Protein AF-A0A9W7EZI1-F1 (afdb_monomer_lite)

Foldseek 3Di:
DDPVLVVLVVVLVCCLVCVLVLLCVQPNPVLSVVQVPLQPDDDLPDDLQSLLVSLCVLLLALLLLLLQVLLVVLLVVLQVVLVVPPPDPLNVVSNSCNVSSNRVSNSCSCVVPSSHRDNCSRQVVDPSSVVSSSVSSVCLCQQPDPVGRDNSHDPVSNVVSVVSSVVSCCVSVVPCDPDPDPPPPPPPPDDDD

Radius of gyration: 21.57 Å; chains: 1; bounding box: 65×33×80 Å

Organism: NCBI:txid1606542

Structure (mmCIF, N/CA/C/O backbone):
data_AF-A0A9W7EZI1-F1
#
_entry.id   AF-A0A9W7EZI1-F1
#
loop_
_atom_site.group_PDB
_atom_site.id
_atom_site.type_symbol
_atom_site.label_atom_id
_atom_site.label_alt_id
_atom_site.label_comp_id
_atom_site.label_asym_id
_atom_site.label_entity_id
_atom_site.label_seq_id
_atom_site.pdbx_PDB_ins_code
_atom_site.Cartn_x
_atom_site.Cartn_y
_atom_site.Cartn_z
_atom_site.occupancy
_atom_site.B_iso_or_equiv
_atom_site.auth_seq_id
_atom_site.auth_comp_id
_atom_site.auth_asym_id
_atom_site.auth_atom_id
_atom_site.pdbx_PDB_model_num
ATOM 1 N N . MET A 1 1 ? -21.270 -4.645 8.608 1.00 72.50 1 MET A N 1
ATOM 2 C CA . MET A 1 1 ? -20.266 -4.041 7.707 1.00 72.50 1 MET A CA 1
ATOM 3 C C . MET A 1 1 ? -20.950 -2.916 6.957 1.00 72.50 1 MET A C 1
ATOM 5 O O . MET A 1 1 ? -22.077 -3.122 6.526 1.00 72.50 1 MET A O 1
ATOM 9 N N . SER A 1 2 ? -20.347 -1.733 6.894 1.00 86.94 2 SER A N 1
ATOM 10 C CA . SER A 1 2 ? -20.932 -0.601 6.172 1.00 86.94 2 SER A CA 1
ATOM 11 C C . SER A 1 2 ? -20.738 -0.765 4.648 1.00 86.94 2 SER A C 1
ATOM 13 O O . SER A 1 2 ? -19.801 -1.461 4.244 1.00 86.94 2 SER A O 1
ATOM 15 N N . PRO A 1 3 ? -21.625 -0.209 3.795 1.00 91.44 3 PRO A N 1
ATOM 16 C CA . PRO A 1 3 ? -21.554 -0.405 2.340 1.00 91.44 3 PRO A CA 1
ATOM 17 C C . PRO A 1 3 ? -20.238 0.069 1.705 1.00 91.44 3 PRO A C 1
ATOM 19 O O . PRO A 1 3 ? -19.705 -0.596 0.825 1.00 91.44 3 PRO A O 1
ATOM 22 N N . ASP A 1 4 ? -19.686 1.178 2.193 1.00 91.69 4 ASP A N 1
ATOM 23 C CA . ASP A 1 4 ? -18.382 1.735 1.807 1.00 91.69 4 ASP A CA 1
ATOM 24 C C . ASP A 1 4 ? -17.230 0.751 2.049 1.00 91.69 4 ASP A C 1
ATOM 26 O O . ASP A 1 4 ? -16.414 0.515 1.160 1.00 91.69 4 ASP A O 1
ATOM 30 N N . LEU A 1 5 ? -17.199 0.111 3.219 1.00 89.94 5 LEU A N 1
ATOM 31 C CA . LEU A 1 5 ? -16.191 -0.891 3.550 1.00 89.94 5 LEU A CA 1
ATOM 32 C C . LEU A 1 5 ? -16.323 -2.128 2.652 1.00 89.94 5 LEU A C 1
ATOM 34 O O . LEU A 1 5 ? -15.321 -2.652 2.175 1.00 89.94 5 LEU A O 1
ATOM 38 N N . ALA A 1 6 ? -17.553 -2.572 2.379 1.00 94.00 6 ALA A N 1
ATOM 39 C CA . ALA A 1 6 ? -17.803 -3.694 1.475 1.00 94.00 6 ALA A CA 1
ATOM 40 C C . ALA A 1 6 ? -17.284 -3.410 0.055 1.00 94.00 6 ALA A C 1
ATOM 42 O O . ALA A 1 6 ? -16.623 -4.259 -0.542 1.00 94.00 6 ALA A O 1
ATOM 43 N N . ILE A 1 7 ? -17.537 -2.200 -0.457 1.00 95.06 7 ILE A N 1
ATOM 44 C CA . ILE A 1 7 ? -17.028 -1.739 -1.755 1.00 95.06 7 ILE A CA 1
ATOM 45 C C . ILE A 1 7 ? -15.499 -1.696 -1.743 1.00 95.06 7 ILE A C 1
ATOM 47 O O . ILE A 1 7 ? -14.877 -2.187 -2.680 1.00 95.06 7 ILE A O 1
ATOM 51 N N . ALA A 1 8 ? -14.886 -1.170 -0.680 1.00 93.81 8 ALA A N 1
ATOM 52 C CA . ALA A 1 8 ? -13.433 -1.097 -0.568 1.00 93.81 8 ALA A CA 1
ATOM 53 C C . ALA A 1 8 ? -12.785 -2.493 -0.619 1.00 93.81 8 ALA A C 1
ATOM 55 O O . ALA A 1 8 ? -11.834 -2.701 -1.367 1.00 93.81 8 ALA A O 1
ATOM 56 N N . TYR A 1 9 ? -13.344 -3.483 0.084 1.00 94.75 9 TYR A N 1
ATOM 57 C CA . TYR A 1 9 ? -12.883 -4.872 -0.023 1.00 94.75 9 TYR A CA 1
ATOM 58 C C . TYR A 1 9 ? -13.134 -5.481 -1.402 1.00 94.75 9 TYR A C 1
ATOM 60 O O . TYR A 1 9 ? -12.283 -6.215 -1.893 1.00 94.75 9 TYR A O 1
ATOM 68 N N . ALA A 1 10 ? -14.265 -5.186 -2.048 1.00 95.00 10 ALA A N 1
ATOM 69 C CA . ALA A 1 10 ? -14.533 -5.677 -3.398 1.00 95.00 10 ALA A CA 1
ATOM 70 C C . ALA A 1 10 ? -13.507 -5.134 -4.403 1.00 95.00 10 ALA A C 1
ATOM 72 O O . ALA A 1 10 ? -12.924 -5.911 -5.156 1.00 95.00 10 ALA A O 1
ATOM 73 N N . LEU A 1 11 ? -13.225 -3.828 -4.360 1.00 94.00 11 LEU A N 1
ATOM 74 C CA . LEU A 1 11 ? -12.158 -3.205 -5.145 1.00 94.00 11 LEU A CA 1
ATOM 75 C C . LEU A 1 11 ? -10.806 -3.831 -4.819 1.00 94.00 11 LEU A C 1
ATOM 77 O O . LEU A 1 11 ? -10.030 -4.101 -5.731 1.00 94.00 11 LEU A O 1
ATOM 81 N N . MET A 1 12 ? -10.557 -4.124 -3.539 1.00 93.12 12 MET A N 1
ATOM 82 C CA . MET A 1 12 ? -9.311 -4.739 -3.112 1.00 93.12 12 MET A CA 1
ATOM 83 C C . MET A 1 12 ? -9.154 -6.153 -3.717 1.00 93.12 12 MET A C 1
ATOM 85 O O . MET A 1 12 ? -8.139 -6.524 -4.297 1.00 93.12 12 MET A O 1
ATOM 89 N N . CYS A 1 13 ? -10.202 -6.966 -3.658 1.00 90.94 13 CYS A N 1
ATOM 90 C CA . CYS A 1 13 ? -10.184 -8.291 -4.269 1.00 90.94 13 CYS A CA 1
ATOM 91 C C . CYS A 1 13 ? -10.045 -8.215 -5.796 1.00 90.94 13 CYS A C 1
ATOM 93 O O . CYS A 1 13 ? -9.304 -9.005 -6.374 1.00 90.94 13 CYS A O 1
ATOM 95 N N . ILE A 1 14 ? -10.723 -7.273 -6.458 1.00 92.31 14 ILE A N 1
ATOM 96 C CA . ILE A 1 14 ? -10.639 -7.109 -7.915 1.00 92.31 14 ILE A CA 1
ATOM 97 C C . ILE A 1 14 ? -9.216 -6.734 -8.327 1.00 92.31 14 ILE A C 1
ATOM 99 O O . ILE A 1 14 ? -8.631 -7.399 -9.175 1.00 92.31 14 ILE A O 1
ATOM 103 N N . ALA A 1 15 ? -8.633 -5.724 -7.688 1.00 90.88 15 ALA A N 1
ATOM 104 C CA . ALA A 1 15 ? -7.266 -5.318 -7.973 1.00 90.88 15 ALA A CA 1
ATOM 105 C C . ALA A 1 15 ? -6.241 -6.416 -7.657 1.00 90.88 15 ALA A C 1
ATOM 107 O O . ALA A 1 15 ? -5.295 -6.580 -8.424 1.00 90.88 15 ALA A O 1
ATOM 108 N N . GLN A 1 16 ? -6.472 -7.225 -6.614 1.00 86.75 16 GLN A N 1
ATOM 109 C CA . GLN A 1 16 ? -5.628 -8.383 -6.318 1.00 86.75 16 GLN A CA 1
ATOM 110 C C . GLN A 1 16 ? -5.683 -9.461 -7.416 1.00 86.75 16 GLN A C 1
ATOM 112 O O . GLN A 1 16 ? -4.685 -10.091 -7.745 1.00 86.75 16 GLN A O 1
ATOM 117 N N . ASN A 1 17 ? -6.856 -9.733 -7.978 1.00 88.81 17 ASN A N 1
ATOM 118 C CA . ASN A 1 17 ? -7.012 -10.870 -8.892 1.00 88.81 17 ASN A CA 1
ATOM 119 C C . ASN A 1 17 ? -6.846 -10.495 -10.369 1.00 88.81 17 ASN A C 1
ATOM 121 O O . ASN A 1 17 ? -6.580 -11.371 -11.185 1.00 88.81 17 ASN A O 1
ATOM 125 N N . PHE A 1 18 ? -7.002 -9.215 -10.711 1.00 92.06 18 PHE A N 1
ATOM 126 C CA . PHE A 1 18 ? -7.102 -8.746 -12.095 1.00 92.06 18 PHE A CA 1
ATOM 127 C C . PHE A 1 18 ? -6.173 -7.561 -12.386 1.00 92.06 18 PHE A C 1
ATOM 129 O O . PHE A 1 18 ? -6.469 -6.745 -13.254 1.00 92.06 18 PHE A O 1
ATOM 136 N N . GLY A 1 19 ? -5.058 -7.426 -11.658 1.00 90.00 19 GLY A N 1
ATOM 137 C CA . GLY A 1 19 ? -4.134 -6.295 -11.818 1.00 90.00 19 GLY A CA 1
ATOM 138 C C . GLY A 1 19 ? -3.669 -6.089 -13.265 1.00 90.00 19 GLY A C 1
ATOM 139 O O . GLY A 1 19 ? -3.704 -4.970 -13.772 1.00 90.00 19 GLY A O 1
ATOM 140 N N . SER A 1 20 ? -3.317 -7.168 -13.973 1.00 91.56 20 SER A N 1
ATOM 141 C CA . SER A 1 20 ? -2.860 -7.081 -15.369 1.00 91.56 20 SER A CA 1
ATOM 142 C C . SER A 1 20 ? -3.972 -6.651 -16.335 1.00 91.56 20 SER A C 1
ATOM 144 O O . SER A 1 20 ? -3.746 -5.868 -17.256 1.00 91.56 20 SER A O 1
ATOM 146 N N . GLU A 1 21 ? -5.196 -7.121 -16.103 1.00 95.06 21 GLU A N 1
ATOM 147 C CA . GLU A 1 21 ? -6.393 -6.760 -16.856 1.00 95.06 21 GLU A CA 1
ATOM 148 C C . GLU A 1 21 ? -6.781 -5.303 -16.597 1.00 95.06 21 GLU A C 1
ATOM 150 O O . GLU A 1 21 ? -7.167 -4.606 -17.529 1.00 95.06 21 GLU A O 1
ATOM 155 N N . ILE A 1 22 ? -6.635 -4.815 -15.362 1.00 94.31 22 ILE A N 1
ATOM 156 C CA . ILE A 1 22 ? -6.861 -3.406 -15.016 1.00 94.31 22 ILE A CA 1
ATOM 157 C C . ILE A 1 22 ? -5.879 -2.512 -15.774 1.00 94.31 22 ILE A C 1
ATOM 159 O O . ILE A 1 22 ? -6.307 -1.533 -16.383 1.00 94.31 22 ILE A O 1
ATOM 163 N N . VAL A 1 23 ? -4.586 -2.861 -15.797 1.00 93.38 23 VAL A N 1
ATOM 164 C CA . VAL A 1 23 ? -3.587 -2.120 -16.585 1.00 93.38 23 VAL A CA 1
ATOM 165 C C . VAL A 1 23 ? -3.963 -2.120 -18.069 1.00 93.38 23 VAL A C 1
ATOM 167 O O . VAL A 1 23 ? -3.925 -1.064 -18.697 1.00 93.38 23 VAL A O 1
ATOM 170 N N . ALA A 1 24 ? -4.403 -3.257 -18.613 1.00 95.50 24 ALA A N 1
ATOM 171 C CA . ALA A 1 24 ? -4.847 -3.357 -20.004 1.00 95.50 24 ALA A CA 1
ATOM 172 C C . ALA A 1 24 ? -6.060 -2.466 -20.309 1.00 95.50 24 ALA A C 1
ATOM 174 O O . ALA A 1 24 ? -6.076 -1.759 -21.312 1.00 95.50 24 ALA A O 1
ATOM 175 N N . ILE A 1 25 ? -7.064 -2.464 -19.428 1.00 96.50 25 ILE A N 1
ATOM 176 C CA . ILE A 1 25 ? -8.276 -1.647 -19.575 1.00 96.50 25 ILE A CA 1
ATOM 177 C C . ILE A 1 25 ? -7.943 -0.152 -19.514 1.00 96.50 25 ILE A C 1
ATOM 179 O O . ILE A 1 25 ? -8.523 0.633 -20.261 1.00 96.50 25 ILE A O 1
ATOM 183 N N . LEU A 1 26 ? -7.032 0.250 -18.624 1.00 94.75 26 LEU A N 1
ATOM 184 C CA . LEU A 1 26 ? -6.692 1.657 -18.411 1.00 94.75 26 LEU A CA 1
ATOM 185 C C . LEU A 1 26 ? -5.692 2.199 -19.442 1.00 94.75 26 LEU A C 1
ATOM 187 O O . LEU A 1 26 ? -5.792 3.365 -19.819 1.00 94.75 26 LEU A O 1
ATOM 191 N N . HIS A 1 27 ? -4.734 1.378 -19.885 1.00 95.38 27 HIS A N 1
ATOM 192 C CA . HIS A 1 27 ? -3.558 1.835 -20.642 1.00 95.38 27 HIS A CA 1
ATOM 193 C C . HIS A 1 27 ? -3.260 1.033 -21.918 1.00 95.38 27 HIS A C 1
ATOM 195 O O . HIS A 1 27 ? -2.352 1.411 -22.656 1.00 95.38 27 HIS A O 1
ATOM 2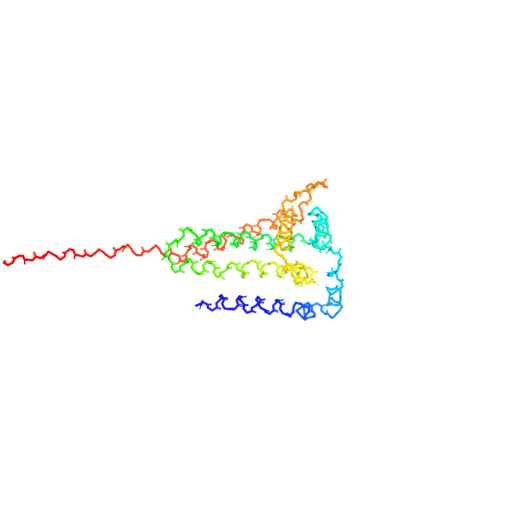01 N N . GLY A 1 28 ? -4.011 -0.032 -22.210 1.00 96.12 28 GLY A N 1
ATOM 202 C CA . GLY A 1 28 ? -3.858 -0.873 -23.403 1.00 96.12 28 GLY A CA 1
ATOM 203 C C . GLY A 1 28 ? -2.963 -2.107 -23.220 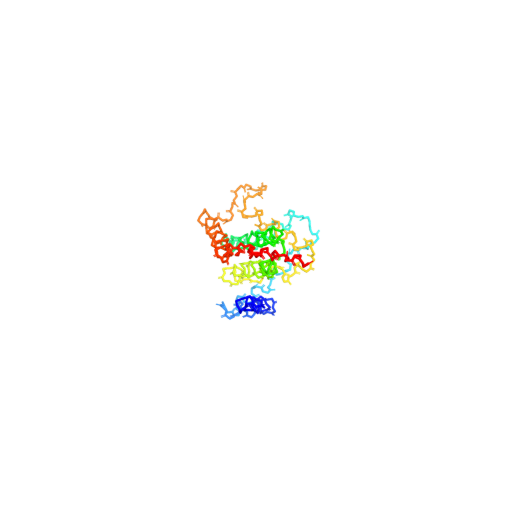1.00 96.12 28 GLY A C 1
ATOM 204 O O . GLY A 1 28 ? -2.245 -2.256 -22.230 1.00 96.12 28 GLY A O 1
ATOM 205 N N . ASP A 1 29 ? -2.996 -3.008 -24.208 1.00 96.38 29 ASP A N 1
ATOM 206 C CA . ASP A 1 29 ? -2.312 -4.313 -24.156 1.00 96.38 29 ASP A CA 1
ATOM 207 C C . ASP A 1 29 ? -0.778 -4.212 -24.134 1.00 96.38 29 ASP A C 1
ATOM 209 O O . ASP A 1 29 ? -0.110 -5.069 -23.558 1.00 96.38 29 ASP A O 1
ATOM 213 N N . GLU A 1 30 ? -0.204 -3.154 -24.711 1.00 94.12 30 GLU A N 1
ATOM 214 C CA . GLU A 1 30 ? 1.243 -2.910 -24.657 1.00 94.12 30 GLU A CA 1
ATOM 215 C C . GLU A 1 30 ? 1.704 -2.617 -23.220 1.00 94.12 30 GLU A C 1
ATOM 217 O O . GLU A 1 30 ? 2.695 -3.184 -22.756 1.00 94.12 30 GLU A O 1
ATOM 222 N N . ALA A 1 31 ? 0.939 -1.810 -22.475 1.00 91.25 31 ALA A N 1
ATOM 223 C CA . ALA A 1 31 ? 1.209 -1.543 -21.064 1.00 91.25 31 ALA A CA 1
ATOM 224 C C . ALA A 1 31 ? 1.040 -2.810 -20.212 1.00 91.25 31 ALA A C 1
ATOM 226 O O . ALA A 1 31 ? 1.863 -3.069 -19.336 1.00 91.25 31 ALA A O 1
ATOM 227 N N . LYS A 1 32 ? 0.030 -3.644 -20.513 1.00 92.94 32 LYS A N 1
ATOM 228 C CA . LYS A 1 32 ? -0.120 -4.969 -19.887 1.00 92.94 32 LYS A CA 1
ATOM 229 C C . LYS A 1 32 ? 1.131 -5.820 -20.108 1.00 92.94 32 LYS A C 1
ATOM 231 O O . LYS A 1 32 ? 1.664 -6.373 -19.148 1.00 92.94 32 LYS A O 1
ATOM 236 N N . ALA A 1 33 ? 1.601 -5.921 -21.352 1.00 91.06 33 ALA A N 1
ATOM 237 C CA . ALA A 1 33 ? 2.780 -6.710 -21.686 1.00 91.06 33 ALA A CA 1
ATOM 238 C C . ALA A 1 33 ? 4.021 -6.212 -20.928 1.00 91.06 33 ALA A C 1
ATOM 240 O O . ALA A 1 33 ? 4.706 -7.017 -20.300 1.00 91.06 33 ALA A O 1
ATOM 241 N N . ALA A 1 34 ? 4.260 -4.897 -20.898 1.00 87.81 34 ALA A N 1
ATOM 242 C CA . ALA A 1 34 ? 5.365 -4.304 -20.146 1.00 87.81 34 ALA A CA 1
ATOM 243 C C . ALA A 1 34 ? 5.267 -4.602 -18.636 1.00 87.81 34 ALA A C 1
ATOM 245 O O . ALA A 1 34 ? 6.225 -5.099 -18.040 1.00 87.81 34 ALA A O 1
ATOM 246 N N . ALA A 1 35 ? 4.093 -4.398 -18.031 1.00 84.81 35 ALA A N 1
ATOM 247 C CA . ALA A 1 35 ? 3.860 -4.641 -16.607 1.00 84.81 35 ALA A CA 1
ATOM 248 C C . ALA A 1 35 ? 4.066 -6.111 -16.198 1.00 84.81 35 ALA A C 1
ATOM 250 O O . ALA A 1 35 ? 4.462 -6.395 -15.070 1.00 84.81 35 ALA A O 1
ATOM 251 N N . MET A 1 36 ? 3.827 -7.056 -17.112 1.00 84.88 36 MET A N 1
ATOM 252 C CA . MET A 1 36 ? 4.053 -8.484 -16.868 1.00 84.88 36 MET A CA 1
ATOM 253 C C . MET A 1 36 ? 5.526 -8.904 -16.993 1.00 84.88 36 MET A C 1
ATOM 255 O O . MET A 1 36 ? 5.890 -9.962 -16.484 1.00 84.88 36 MET A O 1
ATOM 259 N N . THR A 1 37 ? 6.379 -8.102 -17.643 1.00 78.12 37 THR A N 1
ATOM 260 C CA . THR A 1 37 ? 7.808 -8.427 -17.826 1.00 78.12 37 THR A CA 1
ATOM 261 C C . THR A 1 37 ? 8.696 -8.031 -16.644 1.00 78.12 37 THR A C 1
ATOM 263 O O . THR A 1 37 ? 9.677 -8.720 -16.384 1.00 78.12 37 THR A O 1
ATOM 266 N N . GLY A 1 38 ? 8.340 -6.982 -15.892 1.00 61.94 38 GLY A N 1
ATOM 267 C CA . GLY A 1 38 ? 9.181 -6.405 -14.827 1.00 61.94 38 GLY A CA 1
ATOM 268 C C . GLY A 1 38 ? 9.200 -7.151 -13.484 1.00 61.94 38 GLY A C 1
ATOM 269 O O . GLY A 1 38 ? 9.818 -6.681 -12.537 1.00 61.94 38 GLY A O 1
ATOM 270 N N . ASN A 1 39 ? 8.522 -8.296 -13.366 1.00 57.06 39 ASN A N 1
ATOM 271 C CA . ASN A 1 39 ? 8.282 -8.964 -12.078 1.00 57.06 39 ASN A CA 1
ATOM 272 C C . ASN A 1 39 ? 9.382 -9.938 -11.614 1.00 57.06 39 ASN A C 1
ATOM 274 O O . ASN A 1 39 ? 9.239 -10.532 -10.546 1.00 57.06 39 ASN A O 1
ATOM 278 N N . ASN A 1 40 ? 10.462 -10.120 -12.383 1.00 56.66 40 ASN A N 1
ATOM 279 C CA . ASN A 1 40 ? 11.442 -11.191 -12.147 1.00 56.66 40 ASN A CA 1
ATOM 280 C C . ASN A 1 40 ? 12.833 -10.719 -11.686 1.00 56.66 40 ASN A C 1
ATOM 282 O O . ASN A 1 40 ? 13.708 -11.560 -11.486 1.00 56.66 40 ASN A O 1
ATOM 286 N N . ASP A 1 41 ? 13.058 -9.417 -11.502 1.00 59.78 41 ASP A N 1
ATOM 287 C CA . ASP A 1 41 ? 14.426 -8.882 -11.396 1.00 59.78 41 ASP A CA 1
ATOM 288 C C . ASP A 1 41 ? 14.986 -8.824 -9.962 1.00 59.78 41 ASP A C 1
ATOM 290 O O . ASP A 1 41 ? 16.142 -8.447 -9.765 1.00 59.78 41 ASP A O 1
ATOM 294 N N . VAL A 1 42 ? 14.207 -9.215 -8.944 1.00 64.19 42 VAL A N 1
ATOM 295 C CA . VAL A 1 42 ? 14.596 -9.045 -7.534 1.00 64.19 42 VAL A CA 1
ATOM 296 C C . VAL A 1 42 ? 14.463 -10.349 -6.751 1.00 64.19 42 VAL A C 1
ATOM 298 O O . VAL A 1 42 ? 13.356 -10.826 -6.503 1.00 64.19 42 VAL A O 1
ATOM 301 N N . ASP A 1 43 ? 15.596 -10.912 -6.315 1.00 75.44 43 ASP A N 1
ATOM 302 C CA . ASP A 1 43 ? 15.611 -12.050 -5.389 1.00 75.44 43 ASP A CA 1
ATOM 303 C C . ASP A 1 43 ? 15.066 -11.602 -4.019 1.00 75.44 43 ASP A C 1
ATOM 305 O O . ASP A 1 43 ? 15.709 -10.787 -3.354 1.00 75.44 43 ASP A O 1
ATOM 309 N N . PRO A 1 44 ? 13.927 -12.139 -3.534 1.00 71.62 44 PRO A N 1
ATOM 310 C CA . PRO A 1 44 ? 13.361 -11.769 -2.232 1.00 71.62 44 PRO A CA 1
ATOM 311 C C . PRO A 1 44 ? 14.284 -12.083 -1.040 1.00 71.62 44 PRO A C 1
ATOM 313 O O . PRO A 1 44 ? 14.061 -11.596 0.075 1.00 71.62 44 PRO A O 1
ATOM 316 N N . ASN A 1 45 ? 15.313 -12.908 -1.251 1.00 77.38 45 ASN A N 1
ATOM 317 C CA . ASN A 1 45 ? 16.309 -13.258 -0.243 1.00 77.38 45 ASN A CA 1
ATOM 318 C C . ASN A 1 45 ? 17.554 -12.368 -0.285 1.00 77.38 45 ASN A C 1
ATOM 320 O O . ASN A 1 45 ? 18.407 -12.508 0.598 1.00 77.38 45 ASN A O 1
ATOM 324 N N . ALA A 1 46 ? 17.649 -11.441 -1.242 1.00 82.88 46 ALA A N 1
ATOM 325 C CA . ALA A 1 46 ? 18.746 -10.491 -1.315 1.00 82.88 46 ALA A CA 1
ATOM 326 C C . ALA A 1 46 ? 18.872 -9.664 -0.012 1.00 82.88 46 ALA A C 1
ATOM 328 O O . ALA A 1 46 ? 17.919 -9.551 0.784 1.00 82.88 46 ALA A O 1
ATOM 329 N N . PRO A 1 47 ? 20.062 -9.098 0.257 1.00 87.31 47 PRO A N 1
ATOM 330 C CA . PRO A 1 47 ? 20.235 -8.078 1.283 1.00 87.31 47 PRO A CA 1
ATOM 331 C C . PRO A 1 47 ? 19.213 -6.941 1.135 1.00 87.31 47 PRO A C 1
ATOM 333 O O . PRO A 1 47 ? 18.847 -6.558 0.028 1.00 87.31 47 PRO A O 1
ATOM 336 N N . LEU A 1 48 ? 18.759 -6.377 2.261 1.00 83.56 48 LEU A N 1
ATOM 337 C CA . LEU A 1 48 ? 17.729 -5.327 2.274 1.00 83.56 48 LEU A CA 1
ATOM 338 C C . LEU A 1 48 ? 18.119 -4.100 1.436 1.00 83.56 48 LEU A C 1
ATOM 340 O O . LEU A 1 48 ? 17.255 -3.483 0.826 1.00 83.56 48 LEU A O 1
ATOM 344 N N . GLU A 1 49 ? 19.409 -3.766 1.389 1.00 83.00 49 GLU A N 1
ATOM 345 C CA . GLU A 1 49 ? 19.909 -2.661 0.569 1.00 83.00 49 GLU A CA 1
ATOM 346 C C . GLU A 1 49 ? 19.668 -2.911 -0.922 1.00 83.00 49 GLU A C 1
ATOM 348 O O . GLU A 1 49 ? 19.121 -2.051 -1.605 1.00 83.00 49 GLU A O 1
ATOM 353 N N . ASP A 1 50 ? 19.986 -4.111 -1.406 1.00 81.94 50 ASP A N 1
ATOM 354 C CA . ASP A 1 50 ? 19.788 -4.490 -2.807 1.00 81.94 50 ASP A CA 1
ATOM 355 C C . ASP A 1 50 ? 18.295 -4.526 -3.162 1.00 81.94 50 ASP A C 1
ATOM 357 O O . ASP A 1 50 ? 17.900 -4.058 -4.230 1.00 81.94 50 ASP A O 1
ATOM 361 N N . LEU A 1 51 ? 17.452 -4.994 -2.230 1.00 79.25 51 LEU A N 1
ATOM 362 C CA . LEU A 1 51 ? 15.994 -4.928 -2.366 1.00 79.25 51 LEU A CA 1
ATOM 363 C C . LEU A 1 51 ? 15.503 -3.483 -2.503 1.00 79.25 51 LEU A C 1
ATOM 365 O O . LEU A 1 51 ? 14.647 -3.213 -3.342 1.00 79.25 51 LEU A O 1
ATOM 369 N N . CYS A 1 52 ? 16.039 -2.551 -1.711 1.00 80.31 52 CYS A N 1
ATOM 370 C CA . CYS A 1 52 ? 15.634 -1.149 -1.780 1.00 80.31 52 CYS A CA 1
ATOM 371 C C . CYS A 1 52 ? 16.144 -0.445 -3.032 1.00 80.31 52 CYS A C 1
ATOM 373 O O . CYS A 1 52 ? 15.390 0.310 -3.641 1.00 80.31 52 CYS A O 1
ATOM 375 N N . LEU A 1 53 ? 17.368 -0.735 -3.469 1.00 78.56 53 LEU A N 1
ATOM 376 C CA . LEU A 1 53 ? 17.891 -0.215 -4.731 1.00 78.56 53 LEU A CA 1
ATOM 377 C C . LEU A 1 53 ? 17.069 -0.705 -5.925 1.00 78.56 53 LEU A C 1
ATOM 379 O O . LEU A 1 53 ? 16.748 0.078 -6.821 1.00 78.56 53 LEU A O 1
ATOM 383 N N . ALA A 1 54 ? 16.689 -1.983 -5.924 1.00 77.19 54 ALA A N 1
ATOM 384 C CA . ALA A 1 54 ? 15.812 -2.513 -6.951 1.00 77.19 54 ALA A CA 1
ATOM 385 C C . ALA A 1 54 ? 14.410 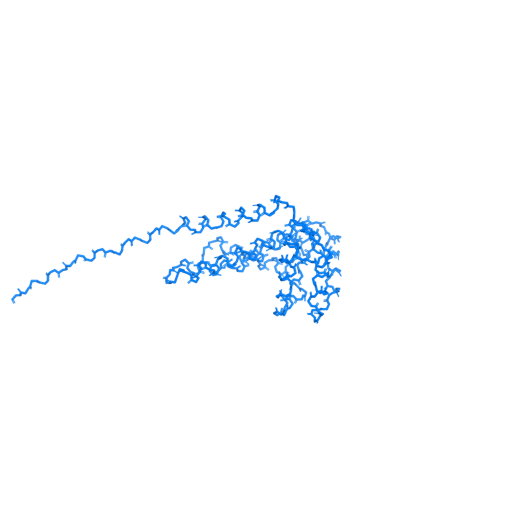-1.888 -6.863 1.00 77.19 54 ALA A C 1
ATOM 387 O O . ALA A 1 54 ? 13.895 -1.413 -7.875 1.00 77.19 54 ALA A O 1
ATOM 388 N N . TYR A 1 55 ? 13.829 -1.788 -5.661 1.00 75.94 55 TYR A N 1
ATOM 389 C CA . TYR A 1 55 ? 12.547 -1.115 -5.436 1.00 75.94 55 TYR A CA 1
ATOM 390 C C . TYR A 1 55 ? 12.541 0.302 -6.022 1.00 75.94 55 TYR A C 1
ATOM 392 O O . TYR A 1 55 ? 11.637 0.631 -6.787 1.00 75.94 55 TYR A O 1
ATOM 400 N N . GLU A 1 56 ? 13.558 1.115 -5.726 1.00 75.00 56 GLU A N 1
ATOM 401 C CA . GLU A 1 56 ? 13.698 2.489 -6.227 1.00 75.00 56 GLU A CA 1
ATOM 402 C C . GLU A 1 56 ? 13.789 2.549 -7.757 1.00 75.00 56 GLU A C 1
ATOM 404 O O . GLU A 1 56 ? 13.211 3.444 -8.373 1.00 75.00 56 GLU A O 1
ATOM 409 N N . SER A 1 57 ? 14.461 1.577 -8.381 1.00 73.75 57 SER A N 1
ATOM 410 C CA . SER A 1 57 ? 14.584 1.503 -9.842 1.00 73.75 57 SER A CA 1
ATOM 411 C C . SER A 1 57 ? 13.253 1.203 -10.548 1.00 73.75 57 SER A C 1
ATOM 413 O O . SER A 1 57 ? 13.013 1.716 -11.641 1.00 73.75 57 SER A O 1
ATOM 415 N N . HIS A 1 58 ? 12.361 0.443 -9.904 1.00 69.62 58 HIS A N 1
ATOM 416 C CA . HIS A 1 58 ? 11.026 0.133 -10.425 1.00 69.62 58 HIS A CA 1
ATOM 417 C C . HIS A 1 58 ? 9.965 1.163 -10.003 1.00 69.62 58 HIS A C 1
ATOM 419 O O . HIS A 1 58 ? 9.025 1.426 -10.750 1.00 69.62 58 HIS A O 1
ATOM 425 N N . HIS A 1 59 ? 10.127 1.813 -8.845 1.00 68.12 59 HIS A N 1
ATOM 426 C CA . HIS A 1 59 ? 9.148 2.744 -8.282 1.00 68.12 59 HIS A CA 1
ATOM 427 C C . HIS A 1 59 ? 9.572 4.208 -8.441 1.00 68.12 59 HIS A C 1
ATOM 429 O O . HIS A 1 59 ? 9.666 4.962 -7.476 1.00 68.12 59 HIS A O 1
ATOM 435 N N . PHE A 1 60 ? 9.779 4.636 -9.685 1.00 66.94 60 PHE A N 1
ATOM 436 C CA . PHE A 1 60 ? 10.330 5.956 -10.022 1.00 66.94 60 PHE A CA 1
ATOM 437 C C . PHE A 1 60 ? 9.356 7.141 -9.847 1.00 66.94 60 PHE A C 1
ATOM 439 O O . PHE A 1 60 ? 9.748 8.293 -10.025 1.00 66.94 60 PHE A O 1
ATOM 446 N N . SER A 1 61 ? 8.082 6.900 -9.514 1.00 79.19 61 SER A N 1
ATOM 447 C CA . SER A 1 61 ? 7.085 7.967 -9.361 1.00 79.19 61 SER A CA 1
ATOM 448 C C . SER A 1 61 ? 6.952 8.414 -7.907 1.00 79.19 61 SER A C 1
ATOM 450 O O . SER A 1 61 ? 6.428 7.683 -7.063 1.00 79.19 61 SER A O 1
ATOM 452 N N . GLY A 1 62 ? 7.337 9.664 -7.636 1.00 80.12 62 GLY A N 1
ATOM 453 C CA . GLY A 1 62 ? 7.133 10.321 -6.341 1.00 80.12 62 GLY A CA 1
ATOM 454 C C . GLY A 1 62 ? 5.687 10.306 -5.856 1.00 80.12 62 GLY A C 1
ATOM 455 O O . GLY A 1 62 ? 5.426 10.088 -4.672 1.00 80.12 62 GLY A O 1
ATOM 456 N N . LEU A 1 63 ? 4.732 10.458 -6.779 1.00 83.06 63 LEU A N 1
ATOM 457 C CA . LEU A 1 63 ? 3.311 10.459 -6.448 1.00 83.06 63 LEU A CA 1
ATOM 458 C C . LEU A 1 63 ? 2.811 9.059 -6.061 1.00 83.06 63 LEU A C 1
ATOM 460 O O . LEU A 1 63 ? 2.062 8.942 -5.094 1.00 83.06 63 LEU A O 1
ATOM 464 N N . SER A 1 64 ? 3.258 8.003 -6.752 1.00 85.12 64 SER A N 1
ATOM 465 C CA . SER A 1 64 ? 2.912 6.619 -6.384 1.00 85.12 64 SER A CA 1
ATOM 466 C C . SER A 1 64 ? 3.450 6.265 -4.994 1.00 85.12 64 SER A C 1
ATOM 468 O O . SER A 1 64 ? 2.690 5.840 -4.123 1.00 85.12 64 SER A O 1
ATOM 470 N N . ASN A 1 65 ? 4.728 6.564 -4.729 1.00 81.94 65 ASN A N 1
ATOM 471 C CA . ASN A 1 65 ? 5.323 6.342 -3.408 1.00 81.94 65 ASN A CA 1
ATOM 472 C C . ASN A 1 65 ? 4.643 7.176 -2.312 1.00 81.94 65 ASN A C 1
ATOM 474 O O . ASN A 1 65 ? 4.456 6.690 -1.201 1.00 81.94 65 ASN A O 1
ATOM 478 N N . SER A 1 66 ? 4.210 8.403 -2.618 1.00 84.62 66 SER A N 1
ATOM 479 C CA . SER A 1 66 ? 3.464 9.239 -1.666 1.00 84.62 66 SER A CA 1
ATOM 480 C C . SER A 1 66 ? 2.096 8.647 -1.315 1.00 84.62 66 SER A C 1
ATOM 482 O O . SER A 1 66 ? 1.701 8.684 -0.147 1.00 84.62 66 SER A O 1
ATOM 484 N N . LEU A 1 67 ? 1.385 8.069 -2.291 1.00 86.94 67 LEU A N 1
ATOM 485 C CA . LEU A 1 67 ? 0.124 7.355 -2.059 1.00 86.94 67 LEU A CA 1
ATOM 486 C C . LEU A 1 67 ? 0.338 6.069 -1.253 1.00 86.94 67 LEU A C 1
ATOM 488 O O . LEU A 1 67 ? -0.437 5.782 -0.340 1.00 86.94 67 LEU A O 1
ATOM 492 N N . HIS A 1 68 ? 1.408 5.329 -1.538 1.00 88.44 68 HIS A N 1
ATOM 493 C CA . HIS A 1 68 ? 1.775 4.143 -0.773 1.00 88.44 68 HIS A CA 1
ATOM 494 C C . HIS A 1 68 ? 2.087 4.503 0.691 1.00 88.44 68 HIS A C 1
ATOM 496 O O . HIS A 1 68 ? 1.458 3.977 1.611 1.00 88.44 68 HIS A O 1
ATOM 502 N N . ALA A 1 69 ? 2.966 5.485 0.915 1.00 85.81 69 ALA A N 1
ATOM 503 C CA . ALA A 1 69 ? 3.295 5.989 2.246 1.00 85.81 69 ALA A CA 1
ATOM 504 C C . ALA A 1 69 ? 2.056 6.519 2.989 1.00 85.81 69 ALA A C 1
ATOM 506 O O . ALA A 1 69 ? 1.909 6.285 4.192 1.00 85.81 69 ALA A O 1
ATOM 507 N N . ALA A 1 70 ? 1.123 7.171 2.281 1.00 87.06 70 ALA A N 1
ATOM 508 C CA . ALA A 1 70 ? -0.160 7.580 2.847 1.00 87.06 70 ALA A CA 1
ATOM 509 C C . ALA A 1 70 ? -0.971 6.371 3.331 1.00 87.06 70 ALA A C 1
ATOM 511 O O . ALA A 1 70 ? -1.459 6.383 4.461 1.00 87.06 70 ALA A O 1
ATOM 512 N N . GLY A 1 71 ? -1.074 5.314 2.519 1.00 90.44 71 GLY A N 1
ATOM 513 C CA . GLY A 1 71 ? -1.761 4.071 2.878 1.00 90.44 71 GLY A CA 1
ATOM 514 C C . GLY A 1 71 ? -1.178 3.398 4.123 1.00 90.44 71 GLY A C 1
ATOM 515 O O . GLY A 1 71 ? -1.930 3.037 5.037 1.00 90.44 71 GLY A O 1
ATOM 516 N N . ILE A 1 72 ? 0.153 3.307 4.214 1.00 90.69 72 ILE A N 1
ATOM 517 C CA . ILE A 1 72 ? 0.867 2.772 5.388 1.00 90.69 72 ILE A CA 1
ATOM 518 C C . ILE A 1 72 ? 0.540 3.611 6.631 1.00 90.69 72 ILE A C 1
ATOM 520 O O . ILE A 1 72 ? 0.092 3.080 7.652 1.00 90.69 72 ILE A O 1
ATOM 524 N N . CYS A 1 73 ? 0.687 4.936 6.543 1.00 88.75 73 CYS A N 1
ATOM 525 C CA . CYS A 1 73 ? 0.415 5.845 7.657 1.00 88.75 73 CYS A CA 1
ATOM 526 C C . CYS A 1 73 ? -1.050 5.783 8.122 1.00 88.75 73 CYS A C 1
ATOM 528 O O . CYS A 1 73 ? -1.322 5.700 9.321 1.00 88.75 73 CYS A O 1
ATOM 530 N N . LEU A 1 74 ? -2.004 5.786 7.188 1.00 89.94 74 LEU A N 1
ATOM 531 C CA . LEU A 1 74 ? -3.440 5.679 7.463 1.00 89.94 74 LEU A CA 1
ATOM 532 C C . LEU A 1 74 ? -3.803 4.361 8.155 1.00 89.94 74 LEU A C 1
ATOM 534 O O . LEU A 1 74 ? -4.642 4.335 9.061 1.00 89.94 74 LEU A O 1
ATOM 538 N N . SER A 1 75 ? -3.145 3.276 7.757 1.00 90.94 75 SER A N 1
ATOM 539 C CA . SER A 1 75 ? -3.316 1.949 8.346 1.00 90.94 75 SER A CA 1
ATOM 540 C C . SER A 1 75 ? -2.803 1.900 9.781 1.00 90.94 75 SER A C 1
ATOM 542 O O . SER A 1 75 ? -3.513 1.424 10.670 1.00 90.94 75 SER A O 1
ATOM 544 N N . ILE A 1 76 ? -1.624 2.478 10.037 1.00 90.25 76 ILE A N 1
ATOM 545 C CA . ILE A 1 76 ? -1.069 2.628 11.389 1.00 90.25 76 ILE A CA 1
ATOM 546 C C . ILE A 1 76 ? -2.005 3.477 12.253 1.00 90.25 76 ILE A C 1
ATOM 548 O O . ILE A 1 76 ? -2.362 3.060 13.352 1.00 90.25 76 ILE A O 1
ATOM 552 N N . LEU A 1 77 ? -2.462 4.633 11.762 1.00 87.75 77 LEU A N 1
ATOM 553 C CA . LEU A 1 77 ? -3.386 5.499 12.503 1.00 87.75 77 LEU A CA 1
ATOM 554 C C . LEU A 1 77 ? -4.709 4.794 12.826 1.00 87.75 77 LEU A C 1
ATOM 556 O O . LEU A 1 77 ? -5.216 4.915 13.942 1.00 87.75 77 LEU A O 1
ATOM 560 N N . SER A 1 78 ? -5.255 4.024 11.884 1.00 87.69 78 SER A N 1
ATOM 561 C CA . SER A 1 78 ? -6.484 3.249 12.099 1.00 87.69 78 SER A CA 1
ATOM 562 C C . SER A 1 78 ? -6.281 2.142 13.129 1.00 87.69 78 SER A C 1
ATOM 564 O O . SER A 1 78 ? -7.116 1.965 14.018 1.00 87.69 78 SER A O 1
ATOM 566 N N . PHE A 1 79 ? -5.141 1.450 13.080 1.00 89.06 79 PHE A N 1
ATOM 567 C CA . PHE A 1 79 ? -4.767 0.459 14.084 1.00 89.06 79 PHE A CA 1
ATOM 568 C C . PHE A 1 79 ? -4.592 1.091 15.475 1.00 89.06 79 PHE A C 1
ATOM 570 O O . PHE A 1 79 ? -5.182 0.614 16.445 1.00 89.06 79 PHE A O 1
ATOM 577 N N . LEU A 1 80 ? -3.868 2.212 15.575 1.00 87.75 80 LEU A N 1
ATOM 578 C CA . LEU A 1 80 ? -3.678 2.961 16.823 1.00 87.75 80 LEU A CA 1
ATOM 579 C C . LEU A 1 80 ? -5.013 3.475 17.396 1.00 87.75 80 LEU A C 1
ATOM 581 O O . LEU A 1 80 ? -5.268 3.396 18.600 1.00 87.75 80 LEU A O 1
ATOM 585 N N . SER A 1 81 ? -5.914 3.950 16.537 1.00 84.62 81 SER A N 1
ATOM 586 C CA . SER A 1 81 ? -7.267 4.347 16.942 1.00 84.62 81 SER A CA 1
ATOM 587 C C . SER A 1 81 ? -8.085 3.151 17.441 1.00 84.62 81 SER A C 1
ATOM 589 O O . SER A 1 81 ? -8.831 3.253 18.416 1.00 84.62 81 SER A O 1
ATOM 591 N N . ALA A 1 82 ? -7.930 1.976 16.829 1.00 85.62 82 ALA A N 1
ATOM 592 C CA . ALA A 1 82 ? -8.613 0.770 17.278 1.00 85.62 82 ALA A CA 1
ATOM 593 C C . ALA A 1 82 ? -8.133 0.281 18.655 1.00 85.62 82 ALA A C 1
ATOM 595 O O . ALA A 1 82 ? -8.961 -0.144 19.465 1.00 85.62 82 ALA A O 1
ATOM 596 N N . ILE A 1 83 ? -6.824 0.335 18.933 1.00 85.06 83 ILE A N 1
ATOM 597 C CA . ILE A 1 83 ? -6.276 -0.090 20.233 1.00 85.06 83 ILE A CA 1
ATOM 598 C C . ILE A 1 83 ? -6.597 0.898 21.358 1.00 85.06 83 ILE A C 1
ATOM 600 O O . ILE A 1 83 ? -6.695 0.479 22.504 1.00 85.06 83 ILE A O 1
ATOM 604 N N . THR A 1 84 ? -6.781 2.185 21.055 1.00 82.25 84 THR A N 1
ATOM 605 C CA . THR A 1 84 ? -7.099 3.210 22.067 1.00 82.25 84 THR A CA 1
ATOM 606 C C . THR A 1 84 ? -8.594 3.273 22.394 1.00 82.25 84 THR A C 1
ATOM 608 O O . THR A 1 84 ? -8.961 3.620 23.512 1.00 82.25 84 THR A O 1
ATOM 611 N N . ASN A 1 85 ? -9.472 2.849 21.477 1.00 76.19 85 ASN A N 1
ATOM 612 C CA . ASN A 1 85 ? -10.932 2.839 21.654 1.00 76.19 85 ASN A CA 1
ATOM 613 C C . ASN A 1 85 ? -11.486 1.472 22.117 1.00 76.19 85 ASN A C 1
ATOM 615 O O . ASN A 1 85 ? -12.445 0.935 21.539 1.00 76.19 85 ASN A O 1
ATOM 619 N N . ILE A 1 86 ? -10.878 0.885 23.154 1.00 65.25 86 ILE A N 1
ATOM 620 C CA . ILE A 1 86 ? -11.226 -0.447 23.681 1.00 65.25 86 ILE A CA 1
ATOM 621 C C . ILE A 1 86 ? -12.695 -0.487 24.141 1.00 65.25 86 ILE A C 1
ATOM 623 O O . ILE A 1 86 ? -13.118 0.300 24.978 1.00 65.25 86 ILE A O 1
ATOM 627 N N . GLY A 1 87 ? -13.473 -1.434 23.601 1.00 63.16 87 GLY A N 1
ATOM 628 C CA . GLY A 1 87 ? -14.873 -1.680 23.985 1.00 63.16 87 GLY A CA 1
ATOM 629 C C . GLY A 1 87 ? -15.928 -0.993 23.110 1.00 63.16 87 GLY A C 1
ATOM 630 O O . GLY A 1 87 ? -17.116 -1.242 23.291 1.00 63.16 87 GLY A O 1
ATOM 631 N N . SER A 1 88 ? -15.524 -0.174 22.135 1.00 73.62 88 SER A N 1
ATOM 632 C CA . SER A 1 88 ? -16.455 0.484 21.209 1.00 73.62 88 SER A CA 1
ATOM 633 C C . SER A 1 88 ? -16.677 -0.321 19.919 1.00 73.62 88 SER A C 1
ATOM 635 O O . SER A 1 88 ? -15.771 -0.991 19.423 1.00 73.62 88 SER A O 1
ATOM 637 N N . VAL A 1 89 ? -17.858 -0.184 19.301 1.00 71.81 89 VAL A N 1
ATOM 638 C CA . VAL A 1 89 ? -18.121 -0.661 17.922 1.00 71.81 89 VAL A CA 1
ATOM 639 C C . VAL A 1 89 ? -17.153 -0.008 16.916 1.00 71.81 89 VAL A C 1
ATOM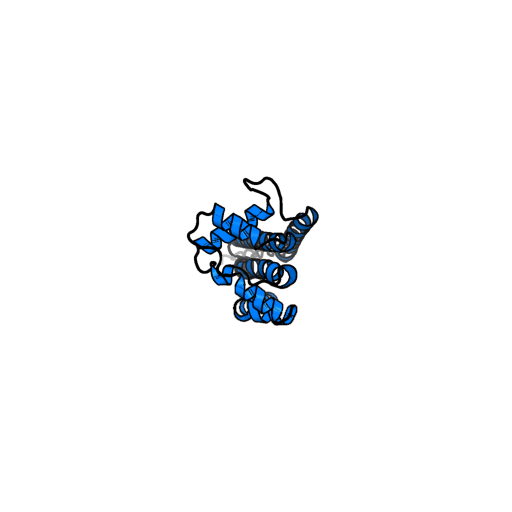 641 O O . VAL A 1 89 ? -16.804 -0.610 15.899 1.00 71.81 89 VAL A O 1
ATOM 644 N N . GLY A 1 90 ? -16.642 1.187 17.238 1.00 76.62 90 GLY A N 1
ATOM 645 C CA . GLY A 1 90 ? -15.615 1.889 16.467 1.00 76.62 90 GLY A CA 1
ATOM 646 C C . GLY A 1 90 ? -14.305 1.109 16.328 1.00 76.62 90 GLY A C 1
ATOM 647 O O . GLY A 1 90 ? -13.667 1.191 15.281 1.00 76.62 90 GLY A O 1
ATOM 648 N N . ARG A 1 91 ? -13.942 0.269 17.310 1.00 84.50 91 ARG A N 1
ATOM 649 C CA . ARG A 1 91 ? -12.728 -0.563 17.253 1.00 84.50 91 ARG A CA 1
ATOM 650 C C . ARG A 1 91 ? -12.728 -1.512 16.058 1.00 84.50 91 ARG A C 1
ATOM 652 O O . ARG A 1 91 ? -11.769 -1.529 15.294 1.00 84.50 91 ARG A O 1
ATOM 659 N N . LEU A 1 92 ? -13.788 -2.308 15.901 1.00 86.62 92 LEU A N 1
ATOM 660 C CA . LEU A 1 92 ? -13.865 -3.297 14.820 1.00 86.62 92 LEU A CA 1
ATOM 661 C C . LEU A 1 92 ? -13.936 -2.619 13.454 1.00 86.62 92 LEU A C 1
ATOM 663 O O . LEU A 1 92 ? -13.323 -3.100 12.507 1.00 86.62 92 LEU A O 1
ATOM 667 N N . ARG A 1 93 ? -14.630 -1.478 13.367 1.00 86.44 93 ARG A N 1
ATOM 668 C CA . ARG A 1 93 ? -14.663 -0.663 12.150 1.00 86.44 93 ARG A CA 1
ATOM 669 C C . ARG A 1 93 ? -13.260 -0.184 11.768 1.00 86.44 93 ARG A C 1
ATOM 671 O O . ARG A 1 93 ? -12.857 -0.398 10.633 1.00 86.44 93 ARG A O 1
ATOM 678 N N . ASN A 1 94 ? -12.513 0.400 12.706 1.00 86.62 94 ASN A N 1
ATOM 679 C CA . ASN A 1 94 ? -11.157 0.894 12.450 1.00 86.62 94 ASN A CA 1
ATOM 680 C C . ASN A 1 94 ? -10.192 -0.233 12.056 1.00 86.62 94 ASN A C 1
ATOM 682 O O . ASN A 1 94 ? -9.418 -0.060 11.121 1.00 86.62 94 ASN A O 1
ATOM 686 N N . LEU A 1 95 ? -10.276 -1.405 12.702 1.00 90.12 95 LEU A N 1
ATOM 687 C CA . LEU A 1 95 ? -9.480 -2.576 12.308 1.00 90.12 95 LEU A CA 1
ATOM 688 C C . LEU A 1 95 ? -9.836 -3.072 10.908 1.00 90.12 95 LEU A C 1
ATOM 690 O O . LEU A 1 95 ? -8.945 -3.403 10.132 1.00 90.12 95 LEU A O 1
ATOM 694 N N . ALA A 1 96 ? -11.124 -3.109 10.568 1.00 90.94 96 ALA A N 1
ATOM 695 C CA . ALA A 1 96 ? -11.558 -3.599 9.268 1.00 90.94 96 ALA A CA 1
ATOM 696 C C . ALA A 1 96 ? -11.131 -2.680 8.112 1.00 90.94 96 ALA A C 1
ATOM 698 O O . ALA A 1 96 ? -10.982 -3.165 6.994 1.00 90.94 96 ALA A O 1
ATOM 699 N N . TRP A 1 97 ? -10.895 -1.390 8.375 1.00 92.19 97 TRP A N 1
ATOM 700 C CA . TRP A 1 97 ? -10.367 -0.437 7.395 1.00 92.19 97 TRP A CA 1
ATOM 701 C C . TRP A 1 97 ? -8.857 -0.539 7.159 1.00 92.19 97 TRP A C 1
ATOM 703 O O . TRP A 1 97 ? -8.391 -0.015 6.152 1.00 92.19 97 TRP A O 1
ATOM 713 N N . VAL A 1 98 ? -8.098 -1.230 8.021 1.00 92.12 98 VAL A N 1
ATOM 714 C CA . VAL A 1 98 ? -6.636 -1.338 7.878 1.00 92.12 98 VAL A CA 1
ATOM 715 C C . VAL A 1 98 ? -6.237 -1.902 6.504 1.00 92.12 98 VAL A C 1
ATOM 717 O O . VAL A 1 98 ? -5.504 -1.210 5.804 1.00 92.12 98 VAL A O 1
ATOM 720 N N . PRO A 1 99 ? -6.734 -3.071 6.040 1.00 91.75 99 PRO A N 1
ATOM 721 C CA . PRO A 1 99 ? -6.296 -3.602 4.748 1.00 91.75 99 PRO A CA 1
ATOM 722 C C . PRO A 1 99 ? -6.678 -2.715 3.550 1.00 91.75 99 PRO A C 1
ATOM 724 O O . PRO A 1 99 ? -5.796 -2.432 2.742 1.00 91.75 99 PRO A O 1
ATOM 727 N N . PRO A 1 100 ? -7.923 -2.204 3.421 1.00 92.38 100 PRO A N 1
ATOM 728 C CA . PRO A 1 100 ? -8.258 -1.338 2.293 1.00 92.38 100 PRO A CA 1
ATOM 729 C C . PRO A 1 100 ? -7.467 -0.027 2.245 1.00 92.38 100 PRO A C 1
ATOM 731 O O . PRO A 1 100 ? -7.049 0.371 1.162 1.00 92.38 100 PRO A O 1
ATOM 734 N N . LEU A 1 101 ? -7.236 0.638 3.386 1.00 91.25 101 LEU A N 1
ATOM 735 C CA . LEU A 1 101 ? -6.435 1.872 3.428 1.00 91.25 101 LEU A CA 1
ATOM 736 C C . LEU A 1 101 ? -5.009 1.630 2.947 1.00 91.25 101 LEU A C 1
ATOM 738 O O . LEU A 1 101 ? -4.451 2.455 2.223 1.00 91.25 101 LEU A O 1
ATOM 742 N N . TYR A 1 102 ? -4.457 0.489 3.344 1.00 89.81 102 TYR A N 1
ATOM 743 C CA . TYR A 1 102 ? -3.134 0.052 2.961 1.00 89.81 102 TYR A CA 1
ATOM 744 C C . TYR A 1 102 ? -3.037 -0.195 1.454 1.00 89.81 102 TYR A C 1
ATOM 746 O O . TYR A 1 102 ? -2.326 0.505 0.735 1.00 89.81 102 TYR A O 1
ATOM 754 N N . TYR A 1 103 ? -3.804 -1.175 0.973 1.00 89.25 103 TYR A N 1
ATOM 755 C CA . TYR A 1 103 ? -3.639 -1.726 -0.363 1.00 89.25 103 TYR A CA 1
ATOM 756 C C . TYR A 1 103 ? -4.202 -0.817 -1.448 1.00 89.25 103 TYR A C 1
ATOM 758 O O . TYR A 1 103 ? -3.529 -0.589 -2.447 1.00 89.25 103 TYR A O 1
ATOM 766 N N . LEU A 1 104 ? -5.400 -0.247 -1.267 1.00 90.75 104 LEU A N 1
ATOM 767 C CA . LEU A 1 104 ? -6.017 0.561 -2.325 1.00 90.75 104 LEU A CA 1
ATOM 768 C C . LEU A 1 104 ? -5.221 1.835 -2.614 1.00 90.75 104 LEU A C 1
ATOM 770 O O . LEU A 1 104 ? -5.138 2.241 -3.771 1.00 90.75 104 LEU A O 1
ATOM 774 N N . SER A 1 105 ? -4.615 2.443 -1.590 1.00 89.50 105 SER A N 1
ATOM 775 C CA . SER A 1 105 ? -3.773 3.631 -1.773 1.00 89.50 105 SER A CA 1
ATOM 776 C C . SER A 1 105 ? -2.512 3.291 -2.570 1.00 89.50 105 SER A C 1
ATOM 778 O O . SER A 1 105 ? -2.200 3.981 -3.538 1.00 89.50 105 SER A O 1
ATOM 780 N N . ALA A 1 106 ? -1.832 2.191 -2.224 1.00 87.75 106 ALA A N 1
ATOM 781 C CA . ALA A 1 106 ? -0.661 1.717 -2.957 1.00 87.75 106 ALA A CA 1
ATOM 782 C C . ALA A 1 106 ? -1.010 1.369 -4.414 1.00 87.75 106 ALA A C 1
ATOM 784 O O . ALA A 1 106 ? -0.359 1.818 -5.356 1.00 87.75 106 ALA A O 1
ATOM 785 N N . TRP A 1 107 ? -2.095 0.624 -4.623 1.00 90.75 107 TRP A N 1
ATOM 786 C CA . TRP A 1 107 ? -2.505 0.175 -5.951 1.00 90.75 107 TRP A CA 1
ATOM 787 C C . TRP A 1 107 ? -3.012 1.293 -6.850 1.00 90.75 107 TRP A C 1
ATOM 789 O O . TRP A 1 107 ? -2.843 1.211 -8.064 1.00 90.75 107 TRP A O 1
ATOM 799 N N . ALA A 1 108 ? -3.592 2.353 -6.284 1.00 91.00 108 ALA A N 1
ATOM 800 C CA . ALA A 1 108 ? -3.917 3.541 -7.059 1.00 91.00 108 ALA A CA 1
ATOM 801 C C . ALA A 1 108 ? -2.652 4.147 -7.694 1.00 91.00 108 ALA A C 1
ATOM 803 O O . ALA A 1 108 ? -2.672 4.531 -8.863 1.00 91.00 108 ALA A O 1
ATOM 804 N N . GLY A 1 109 ? -1.541 4.176 -6.953 1.00 88.19 109 GLY A N 1
ATOM 805 C CA . GLY A 1 109 ? -0.247 4.606 -7.474 1.00 88.19 109 GLY A CA 1
ATOM 806 C C . GLY A 1 109 ? 0.250 3.721 -8.618 1.00 88.19 109 GLY A C 1
ATOM 807 O O . GLY A 1 109 ? 0.565 4.220 -9.701 1.00 88.19 109 GLY A O 1
ATOM 808 N N . HIS A 1 110 ? 0.222 2.408 -8.413 1.00 89.00 110 HIS A N 1
ATOM 809 C CA . HIS A 1 110 ? 0.647 1.437 -9.416 1.00 89.00 110 HIS A CA 1
ATOM 810 C C . HIS A 1 110 ? -0.186 1.493 -10.698 1.00 89.00 110 HIS A C 1
ATOM 812 O O . HIS A 1 110 ? 0.328 1.773 -11.778 1.00 89.00 110 HIS A O 1
ATOM 818 N N . PHE A 1 111 ? -1.505 1.325 -10.594 1.00 91.00 111 PHE A N 1
ATOM 819 C CA . PHE A 1 111 ? -2.340 1.193 -11.784 1.00 91.00 111 PHE A CA 1
ATOM 820 C C . PHE A 1 111 ? -2.542 2.504 -12.531 1.00 91.00 111 PHE A C 1
ATOM 822 O O . PHE A 1 111 ? -2.571 2.483 -13.755 1.00 91.00 111 PHE A O 1
ATOM 829 N N . PHE A 1 112 ? -2.695 3.644 -11.850 1.00 89.88 112 PHE A N 1
ATOM 830 C CA . PHE A 1 112 ? -3.011 4.905 -12.534 1.00 89.88 112 PHE A CA 1
ATOM 831 C C . PHE A 1 112 ? -1.776 5.730 -12.895 1.00 89.88 112 PHE A C 1
ATOM 833 O O . PHE A 1 112 ? -1.836 6.492 -13.861 1.00 89.88 112 PHE A O 1
ATOM 840 N N . ILE A 1 113 ? -0.675 5.598 -12.145 1.00 88.81 113 ILE A N 1
ATOM 841 C CA . ILE A 1 113 ? 0.507 6.454 -12.316 1.00 88.81 113 ILE A CA 1
ATOM 842 C C . ILE A 1 113 ? 1.667 5.675 -12.932 1.00 88.81 113 ILE A C 1
ATOM 844 O O . ILE A 1 113 ? 2.194 6.100 -13.959 1.00 88.81 113 ILE A O 1
ATOM 848 N N . GLN A 1 114 ? 2.065 4.555 -12.326 1.00 85.69 114 GLN A N 1
ATOM 849 C CA . GLN A 1 114 ? 3.212 3.761 -12.793 1.00 85.69 114 GLN A CA 1
ATOM 850 C C . GLN A 1 11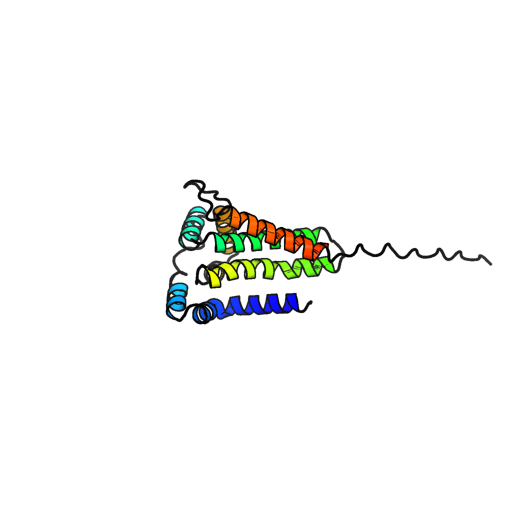4 ? 2.867 2.827 -13.954 1.00 85.69 114 GLN A C 1
ATOM 852 O O . GLN A 1 114 ? 3.745 2.504 -14.751 1.00 85.69 114 GLN A O 1
ATOM 857 N N . LYS A 1 115 ? 1.580 2.491 -14.108 1.00 90.44 115 LYS A N 1
ATOM 858 C CA . LYS A 1 115 ? 1.042 1.586 -15.135 1.00 90.44 115 LYS A CA 1
ATOM 859 C C . LYS A 1 115 ? 1.634 0.181 -15.037 1.00 90.44 115 LYS A C 1
ATOM 861 O O . LYS A 1 115 ? 1.836 -0.486 -16.048 1.00 90.44 115 LYS A O 1
ATOM 866 N N . ASP A 1 116 ? 1.914 -0.252 -13.818 1.00 85.75 116 ASP A N 1
ATOM 867 C CA . ASP A 1 116 ? 2.541 -1.527 -13.510 1.00 85.75 116 ASP A CA 1
ATOM 868 C C . ASP A 1 116 ? 1.656 -2.375 -12.586 1.00 85.75 116 ASP A C 1
ATOM 870 O O . ASP A 1 116 ? 0.537 -2.006 -12.212 1.00 85.75 116 ASP A O 1
ATOM 874 N N . ILE A 1 117 ? 2.149 -3.570 -12.268 1.00 83.94 117 ILE A N 1
ATOM 875 C CA . ILE A 1 117 ? 1.506 -4.494 -11.341 1.00 83.94 117 ILE A CA 1
ATOM 876 C C . ILE A 1 117 ? 2.285 -4.420 -10.018 1.00 83.94 117 ILE A C 1
ATOM 878 O O . ILE A 1 117 ? 3.489 -4.671 -10.026 1.00 83.94 117 ILE A O 1
ATOM 882 N N . PRO A 1 118 ? 1.628 -4.104 -8.885 1.00 76.38 118 PRO A N 1
ATOM 883 C CA . PRO A 1 118 ? 2.271 -4.005 -7.581 1.00 76.38 118 PRO A CA 1
ATOM 884 C C . PRO A 1 118 ? 3.164 -5.197 -7.235 1.00 76.38 118 PRO A C 1
ATOM 886 O O . PRO A 1 118 ? 2.776 -6.357 -7.331 1.00 76.38 118 PRO A O 1
ATOM 889 N N . ALA A 1 119 ? 4.347 -4.932 -6.707 1.00 68.06 119 ALA A N 1
ATOM 890 C CA . ALA A 1 119 ? 5.326 -5.988 -6.478 1.00 68.06 119 ALA A CA 1
ATOM 891 C C . ALA A 1 119 ? 4.912 -7.022 -5.399 1.00 68.06 119 ALA A C 1
ATOM 893 O O . ALA A 1 119 ? 5.447 -8.134 -5.333 1.00 68.06 119 ALA A O 1
ATOM 894 N N . VAL A 1 120 ? 3.889 -6.700 -4.591 1.00 63.97 120 VAL A N 1
ATOM 895 C CA . VAL A 1 120 ? 3.237 -7.647 -3.669 1.00 63.97 120 VAL A CA 1
ATOM 896 C C . VAL A 1 120 ? 2.677 -8.881 -4.395 1.00 63.97 120 VAL A C 1
ATOM 898 O O . VAL A 1 120 ? 2.607 -9.952 -3.796 1.00 63.97 120 VAL A O 1
ATOM 901 N N . PHE A 1 121 ? 2.354 -8.760 -5.688 1.00 63.16 121 PHE A N 1
ATOM 902 C CA . PHE A 1 121 ? 1.930 -9.868 -6.551 1.00 63.16 121 PHE A CA 1
ATOM 903 C C . PHE A 1 121 ? 3.043 -10.877 -6.855 1.00 63.16 121 PHE A C 1
ATOM 905 O O . PHE A 1 121 ? 2.741 -12.005 -7.238 1.00 63.16 121 PHE A O 1
ATOM 912 N N . SER A 1 122 ? 4.303 -10.488 -6.648 1.00 62.84 122 SER A N 1
ATOM 913 C CA . SER A 1 122 ? 5.484 -11.265 -7.032 1.00 62.84 122 SER A CA 1
ATOM 914 C C . SER A 1 122 ? 6.259 -11.755 -5.802 1.00 62.84 122 SER A C 1
ATOM 916 O O . SER A 1 122 ? 6.399 -12.961 -5.609 1.00 62.84 122 SER A O 1
ATOM 918 N N . TYR A 1 123 ? 6.698 -10.855 -4.909 1.00 60.09 123 TYR A N 1
ATOM 919 C CA . TYR A 1 123 ? 7.505 -11.213 -3.723 1.00 60.09 123 TYR A CA 1
ATOM 920 C C . TYR A 1 123 ? 6.848 -10.911 -2.365 1.00 60.09 123 TYR A C 1
ATOM 922 O O . TYR A 1 123 ? 7.349 -11.342 -1.320 1.00 60.09 123 TYR A O 1
ATOM 930 N N . GLY A 1 124 ? 5.697 -10.229 -2.352 1.00 58.97 124 GLY A N 1
ATOM 931 C CA . GLY A 1 124 ? 4.942 -9.917 -1.129 1.00 58.97 124 GLY A CA 1
ATOM 932 C C . GLY A 1 124 ? 4.268 -11.116 -0.458 1.00 58.97 124 GLY A C 1
ATOM 933 O O . GLY A 1 124 ? 3.692 -10.979 0.616 1.00 58.97 124 GLY A O 1
ATOM 934 N N . MET A 1 125 ? 4.368 -12.306 -1.054 1.00 66.62 125 MET A N 1
ATOM 935 C CA . MET A 1 125 ? 3.818 -13.547 -0.498 1.00 66.62 125 MET A CA 1
ATOM 936 C C . MET A 1 125 ? 4.585 -14.048 0.736 1.00 66.62 125 MET A C 1
ATOM 938 O O . MET A 1 125 ? 4.071 -14.876 1.488 1.00 66.62 125 MET A O 1
ATOM 942 N N . SER A 1 126 ? 5.806 -13.551 0.967 1.00 76.56 126 SER A N 1
ATOM 943 C CA . SER A 1 126 ? 6.557 -13.808 2.199 1.00 76.56 126 SER A CA 1
ATOM 944 C C . SER A 1 126 ? 6.505 -12.596 3.128 1.00 76.56 126 SER A C 1
ATOM 946 O O . SER A 1 126 ? 6.593 -11.457 2.676 1.00 76.56 126 SER A O 1
ATOM 948 N N . PHE A 1 127 ? 6.442 -12.829 4.443 1.00 78.75 127 PHE A N 1
ATOM 949 C CA . PHE A 1 127 ? 6.473 -11.742 5.432 1.00 78.75 127 PHE A CA 1
ATOM 950 C C . PHE A 1 127 ? 7.726 -10.863 5.295 1.00 78.75 127 PHE A C 1
ATOM 952 O O . PHE A 1 127 ? 7.643 -9.646 5.431 1.00 78.75 127 PHE A O 1
ATOM 959 N N . ARG A 1 128 ? 8.881 -11.473 4.986 1.00 81.81 128 ARG A N 1
ATOM 960 C CA . ARG A 1 128 ? 10.139 -10.753 4.740 1.00 81.81 128 ARG A CA 1
ATOM 961 C C . ARG A 1 128 ? 10.037 -9.857 3.509 1.00 81.81 128 ARG A C 1
ATOM 963 O O . ARG A 1 128 ? 10.385 -8.689 3.609 1.00 81.81 128 ARG A O 1
ATOM 970 N N . GLY A 1 129 ? 9.587 -10.402 2.378 1.00 75.25 129 GLY A N 1
ATOM 971 C CA . GLY A 1 129 ? 9.460 -9.656 1.126 1.00 75.25 129 GLY A CA 1
ATOM 972 C C . GLY A 1 129 ? 8.455 -8.514 1.240 1.00 75.25 129 GLY A C 1
ATOM 973 O O . GLY A 1 129 ? 8.748 -7.407 0.798 1.00 75.25 129 GLY A O 1
ATOM 974 N N . TRP A 1 130 ? 7.326 -8.758 1.916 1.00 80.12 130 TRP A N 1
ATOM 975 C CA . TRP A 1 130 ? 6.375 -7.713 2.292 1.00 80.12 130 TRP A CA 1
ATOM 976 C C . TRP A 1 130 ? 7.072 -6.625 3.115 1.00 80.12 130 TRP A C 1
ATOM 978 O O . TRP A 1 130 ? 7.232 -5.517 2.623 1.00 80.12 130 TRP A O 1
ATOM 988 N N . TYR A 1 131 ? 7.601 -6.956 4.299 1.00 83.88 131 TYR A N 1
ATOM 989 C CA . TYR A 1 131 ? 8.245 -5.988 5.196 1.00 83.88 131 TYR A CA 1
ATOM 990 C C . TYR A 1 131 ? 9.375 -5.191 4.524 1.00 83.88 131 TYR A C 1
ATOM 992 O O . TYR A 1 131 ? 9.490 -3.985 4.736 1.00 83.88 131 TYR A O 1
ATOM 1000 N N . ALA A 1 132 ? 10.202 -5.851 3.709 1.00 82.06 132 ALA A N 1
ATOM 1001 C CA . ALA A 1 132 ? 11.266 -5.197 2.960 1.00 82.06 132 ALA A CA 1
ATOM 1002 C C . ALA A 1 132 ? 10.706 -4.172 1.965 1.00 82.06 132 ALA A C 1
ATOM 1004 O O . ALA A 1 132 ? 11.173 -3.039 1.956 1.00 82.06 132 ALA A O 1
ATOM 1005 N N . GLY A 1 133 ? 9.673 -4.529 1.192 1.00 79.06 133 GLY A N 1
ATOM 1006 C CA . GLY A 1 133 ? 9.012 -3.600 0.271 1.00 79.06 133 GLY A CA 1
ATOM 1007 C C . GLY A 1 133 ? 8.477 -2.354 0.978 1.00 79.06 133 GLY A C 1
ATOM 1008 O O . GLY A 1 133 ? 8.695 -1.238 0.511 1.00 79.06 133 GLY A O 1
ATOM 1009 N N . GLU A 1 134 ? 7.870 -2.528 2.151 1.00 84.50 134 GLU A N 1
ATOM 1010 C CA . GLU A 1 134 ? 7.349 -1.404 2.941 1.00 84.50 134 GLU A CA 1
ATOM 1011 C C . GLU A 1 134 ? 8.442 -0.509 3.490 1.00 84.50 134 GLU A C 1
ATOM 1013 O O . GLU A 1 134 ? 8.349 0.719 3.437 1.00 84.50 134 GLU A O 1
ATOM 1018 N N . TYR A 1 135 ? 9.508 -1.124 3.997 1.00 85.88 135 TYR A N 1
ATOM 1019 C CA . TYR A 1 135 ? 10.674 -0.391 4.450 1.00 85.88 135 TYR A CA 1
ATOM 1020 C C . TYR A 1 135 ? 11.270 0.440 3.308 1.00 85.88 135 TYR A C 1
ATOM 1022 O O . TYR A 1 135 ? 11.514 1.630 3.496 1.00 85.88 135 TYR A O 1
ATOM 1030 N N . CYS A 1 136 ? 11.445 -0.148 2.122 1.00 81.94 136 CYS A N 1
ATOM 1031 C CA . CYS A 1 136 ? 11.999 0.543 0.961 1.00 81.94 136 CYS A CA 1
ATOM 1032 C C . CYS A 1 136 ? 11.080 1.670 0.456 1.00 81.94 136 CYS A C 1
ATOM 1034 O O . CYS A 1 136 ? 11.568 2.751 0.133 1.00 81.94 136 CYS A O 1
ATOM 1036 N N . SER A 1 137 ? 9.757 1.475 0.483 1.00 81.12 137 SER A N 1
ATOM 1037 C CA . SER A 1 137 ? 8.769 2.520 0.176 1.00 81.12 137 SER A CA 1
ATOM 1038 C C . SER A 1 137 ? 8.890 3.726 1.118 1.00 81.12 137 SER A C 1
ATOM 1040 O O . SER A 1 137 ? 9.046 4.868 0.675 1.00 81.12 137 SER A O 1
ATOM 1042 N N . MET A 1 138 ? 8.913 3.484 2.434 1.00 82.88 138 MET A N 1
ATOM 1043 C CA . MET A 1 138 ? 9.059 4.545 3.441 1.00 82.88 138 MET A CA 1
ATOM 1044 C C . MET A 1 138 ? 10.431 5.223 3.373 1.00 82.88 138 MET A C 1
ATOM 1046 O O . MET A 1 138 ? 10.532 6.443 3.519 1.00 82.88 138 MET A O 1
ATOM 1050 N N . ARG A 1 139 ? 11.484 4.443 3.123 1.00 82.69 139 ARG A N 1
ATOM 1051 C CA . ARG A 1 139 ? 12.850 4.924 2.915 1.00 82.69 139 ARG A CA 1
ATOM 1052 C C . ARG A 1 139 ? 12.915 5.906 1.741 1.00 82.69 139 ARG A C 1
ATOM 1054 O O . ARG A 1 139 ? 13.433 7.012 1.904 1.00 82.69 139 ARG A O 1
ATOM 1061 N N . ALA A 1 140 ? 12.333 5.532 0.602 1.00 77.25 140 ALA A N 1
ATOM 1062 C CA . ALA A 1 140 ? 12.281 6.359 -0.598 1.00 77.25 140 ALA A CA 1
ATOM 1063 C C . ALA A 1 140 ? 11.424 7.625 -0.404 1.00 77.25 140 ALA A C 1
ATOM 1065 O O . ALA A 1 140 ? 11.764 8.699 -0.909 1.00 77.25 140 ALA A O 1
ATOM 1066 N N . PHE A 1 141 ? 10.338 7.529 0.371 1.00 78.81 141 PHE A N 1
ATOM 1067 C CA . PHE A 1 141 ? 9.490 8.673 0.715 1.00 78.81 141 PHE A CA 1
ATOM 1068 C C . PHE A 1 141 ? 10.221 9.710 1.581 1.00 78.81 141 PHE A C 1
ATOM 1070 O O . PHE A 1 141 ? 10.158 10.904 1.292 1.00 78.81 141 PHE A O 1
ATOM 1077 N N . PHE A 1 142 ? 10.948 9.272 2.615 1.00 78.31 142 PHE A N 1
ATOM 1078 C CA . PHE A 1 142 ? 11.695 10.170 3.507 1.00 78.31 142 PHE A CA 1
ATOM 1079 C C . PHE A 1 142 ? 13.089 10.555 2.993 1.00 78.31 142 PHE A C 1
ATOM 1081 O O . PHE A 1 142 ? 13.763 11.375 3.620 1.00 78.31 142 PHE A O 1
ATOM 1088 N N . GLY A 1 143 ? 13.525 9.997 1.859 1.00 73.56 143 GLY A N 1
ATOM 1089 C CA . GLY A 1 143 ? 14.839 10.275 1.277 1.00 73.56 143 GLY A CA 1
ATOM 1090 C C . GLY A 1 143 ? 15.993 9.751 2.135 1.00 73.56 143 GLY A C 1
ATOM 1091 O O . GLY A 1 143 ? 17.068 10.349 2.157 1.00 73.56 143 GLY A O 1
ATOM 1092 N N . TRP A 1 144 ? 15.776 8.669 2.884 1.00 69.69 144 TRP A N 1
ATOM 1093 C CA . TRP A 1 144 ? 16.818 8.030 3.688 1.00 69.69 144 TRP A CA 1
ATOM 1094 C C . TRP A 1 144 ? 17.641 7.102 2.794 1.00 69.69 144 TRP A C 1
ATOM 1096 O O . TRP A 1 144 ? 17.258 5.967 2.577 1.00 69.69 144 TRP A O 1
ATOM 1106 N N . GLY A 1 145 ? 18.767 7.537 2.237 1.00 61.81 145 GLY A N 1
ATOM 1107 C CA . GLY A 1 145 ? 19.580 6.643 1.410 1.00 61.81 145 GLY A CA 1
ATOM 1108 C C . GLY A 1 145 ? 21.038 7.053 1.308 1.00 61.81 145 GLY A C 1
ATOM 1109 O O . GLY A 1 145 ? 21.370 8.237 1.317 1.00 61.81 145 GLY A O 1
ATOM 1110 N N . ASP A 1 146 ? 21.901 6.051 1.145 1.00 58.09 146 ASP A N 1
ATOM 1111 C CA . ASP A 1 146 ? 23.358 6.216 1.054 1.00 58.09 146 ASP A CA 1
ATOM 1112 C C . ASP A 1 146 ? 23.808 6.997 -0.198 1.00 58.09 146 ASP A C 1
ATOM 1114 O O . ASP A 1 146 ? 24.954 7.436 -0.286 1.00 58.09 146 ASP A O 1
ATOM 1118 N N . ARG A 1 147 ? 22.903 7.226 -1.163 1.00 55.91 147 ARG A N 1
ATOM 1119 C CA . ARG A 1 147 ? 23.145 8.023 -2.382 1.00 55.91 147 ARG A CA 1
ATOM 1120 C C . ARG A 1 147 ? 22.721 9.497 -2.269 1.00 55.91 147 ARG A C 1
ATOM 1122 O O . ARG A 1 147 ? 22.757 10.214 -3.266 1.00 55.91 147 ARG A O 1
ATOM 1129 N N . GLY A 1 148 ? 22.372 9.960 -1.066 1.00 54.00 148 GLY A N 1
ATOM 1130 C CA . GLY A 1 148 ? 21.957 11.339 -0.785 1.00 54.00 148 GLY A CA 1
ATOM 1131 C C . GLY A 1 148 ? 20.438 11.510 -0.687 1.00 54.00 148 GLY A C 1
ATOM 1132 O O . GLY A 1 148 ? 19.674 10.684 -1.177 1.00 54.00 148 GLY A O 1
ATOM 1133 N N . PHE A 1 149 ? 20.007 12.595 -0.029 1.00 49.28 149 PHE A N 1
ATOM 1134 C CA . PHE A 1 149 ? 18.598 12.963 0.173 1.00 49.28 149 PHE A CA 1
ATOM 1135 C C . PHE A 1 149 ? 17.918 13.325 -1.155 1.00 49.28 149 PHE A C 1
ATOM 1137 O O . PHE A 1 149 ? 17.732 14.499 -1.472 1.00 49.28 149 PHE A O 1
ATOM 1144 N N . VAL A 1 150 ? 17.535 12.327 -1.942 1.00 54.94 150 VAL A N 1
ATOM 1145 C CA . VAL A 1 150 ? 16.587 12.517 -3.039 1.00 54.94 150 VAL A CA 1
ATOM 1146 C C . VAL A 1 150 ? 15.282 11.891 -2.583 1.00 54.94 150 VAL A C 1
ATOM 1148 O O . VAL A 1 150 ? 15.025 10.713 -2.808 1.00 54.94 150 VAL A O 1
ATOM 1151 N N . THR A 1 151 ? 14.468 12.671 -1.869 1.00 59.50 151 THR A N 1
ATOM 1152 C CA . THR A 1 151 ? 13.063 12.307 -1.688 1.00 59.50 151 THR A CA 1
ATOM 1153 C C . THR A 1 151 ? 12.461 12.179 -3.080 1.00 59.50 151 THR A C 1
ATOM 1155 O O . THR A 1 151 ? 12.484 13.142 -3.848 1.00 59.50 151 THR A O 1
ATOM 1158 N N . LEU A 1 152 ? 11.908 11.012 -3.417 1.00 63.22 152 LEU A N 1
ATOM 1159 C CA . LEU A 1 152 ? 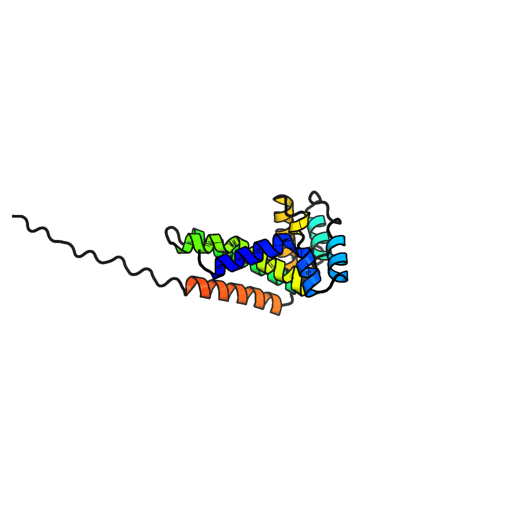11.154 10.891 -4.668 1.00 63.22 152 LEU A CA 1
ATOM 1160 C C . LEU A 1 152 ? 9.913 11.796 -4.639 1.00 63.22 152 LEU A C 1
ATOM 1162 O O . LEU A 1 152 ? 9.426 12.196 -5.692 1.00 63.22 152 LEU A O 1
ATOM 1166 N N . ALA A 1 153 ? 9.420 12.134 -3.442 1.00 69.25 153 ALA A N 1
ATOM 1167 C CA . ALA A 1 153 ? 8.286 13.020 -3.250 1.00 69.25 153 ALA A CA 1
ATOM 1168 C C . ALA A 1 153 ? 8.671 14.506 -3.350 1.00 69.25 153 ALA A C 1
ATOM 1170 O O . ALA A 1 153 ? 9.565 14.988 -2.650 1.00 69.25 153 ALA A O 1
ATOM 1171 N N . GLU A 1 154 ? 7.931 15.259 -4.162 1.00 79.00 154 GLU A N 1
ATOM 1172 C CA . GLU A 1 154 ? 7.961 16.723 -4.131 1.00 79.00 154 GLU A CA 1
ATOM 1173 C C . GLU A 1 154 ? 7.278 17.252 -2.850 1.00 79.00 154 GLU A C 1
ATOM 1175 O O . GLU A 1 154 ? 6.368 16.602 -2.322 1.00 79.00 154 GLU A O 1
ATOM 1180 N N . PRO A 1 155 ? 7.619 18.461 -2.358 1.00 81.69 155 PRO A N 1
ATOM 1181 C CA . PRO A 1 155 ? 7.041 19.000 -1.123 1.00 81.69 155 PRO A CA 1
ATOM 1182 C C . PRO A 1 155 ? 5.506 19.011 -1.085 1.00 81.69 155 PRO A C 1
ATOM 1184 O O . PRO A 1 155 ? 4.906 18.737 -0.048 1.00 81.69 155 PRO A O 1
ATOM 1187 N N . TRP A 1 156 ? 4.837 19.288 -2.210 1.00 80.56 156 TRP A N 1
ATOM 1188 C CA . TRP A 1 156 ? 3.372 19.286 -2.256 1.00 80.56 156 TRP A CA 1
ATOM 1189 C C . TRP A 1 156 ? 2.775 17.873 -2.176 1.00 80.56 156 TRP A C 1
ATOM 1191 O O . TRP A 1 156 ? 1.670 17.720 -1.660 1.00 80.56 156 TRP A O 1
ATOM 1201 N N . GLN A 1 157 ? 3.496 16.844 -2.637 1.00 81.75 157 GLN A N 1
ATOM 1202 C CA . GLN A 1 157 ? 3.060 15.445 -2.558 1.00 81.75 157 GLN A CA 1
ATOM 1203 C C . GLN A 1 157 ? 3.081 14.975 -1.102 1.00 81.75 157 GLN A C 1
ATOM 1205 O O . GLN A 1 157 ? 2.109 14.390 -0.629 1.00 81.75 157 GLN A O 1
ATOM 1210 N N . PHE A 1 158 ? 4.122 15.356 -0.354 1.00 78.00 158 PHE A N 1
ATOM 1211 C CA . PHE A 1 158 ? 4.164 15.173 1.097 1.00 78.00 158 PHE A CA 1
ATOM 1212 C C . PHE A 1 158 ? 2.977 15.865 1.788 1.00 78.00 158 PHE A C 1
ATOM 1214 O O . PHE A 1 158 ? 2.277 15.253 2.597 1.00 78.00 158 PHE A O 1
ATOM 1221 N N . MET A 1 159 ? 2.696 17.126 1.434 1.00 81.38 159 MET A N 1
ATOM 1222 C CA . MET A 1 159 ? 1.552 17.860 1.991 1.00 81.38 159 MET A CA 1
ATOM 1223 C C . MET A 1 159 ? 0.208 17.204 1.644 1.00 81.38 159 MET A C 1
ATOM 1225 O O . MET A 1 159 ? -0.685 17.175 2.491 1.00 81.38 159 MET A O 1
ATOM 1229 N N . ALA A 1 160 ? 0.061 16.639 0.443 1.00 80.94 160 ALA A N 1
ATOM 1230 C CA . ALA A 1 160 ? -1.128 15.890 0.045 1.00 80.94 160 ALA A CA 1
ATOM 1231 C C . ALA A 1 160 ? -1.302 14.608 0.877 1.00 80.94 160 ALA A C 1
ATOM 1233 O O . ALA A 1 160 ? -2.408 14.337 1.347 1.00 80.94 160 ALA A O 1
ATOM 1234 N N . THR A 1 161 ? -0.219 13.868 1.140 1.00 80.25 161 THR A N 1
ATOM 1235 C CA . THR A 1 161 ? -0.222 12.710 2.050 1.00 80.25 161 THR A CA 1
ATOM 1236 C C . THR A 1 161 ? -0.684 13.107 3.453 1.00 80.25 161 THR A C 1
ATOM 1238 O O . THR A 1 161 ? -1.597 12.487 4.003 1.00 80.25 161 THR A O 1
ATOM 1241 N N . VAL A 1 162 ? -0.139 14.193 4.010 1.00 80.88 162 VAL A N 1
ATOM 1242 C CA . VAL A 1 162 ? -0.559 14.715 5.322 1.00 80.88 162 VAL A CA 1
ATOM 1243 C C . VAL A 1 162 ? -2.030 15.150 5.312 1.00 80.88 162 VAL A C 1
ATOM 1245 O O . VAL A 1 162 ? -2.765 14.859 6.258 1.00 80.88 162 VAL A O 1
ATOM 1248 N N . ALA A 1 163 ? -2.495 15.807 4.247 1.00 82.62 163 ALA A N 1
ATOM 1249 C CA . ALA A 1 163 ? -3.888 16.227 4.115 1.00 82.62 163 ALA A CA 1
ATOM 1250 C C . ALA A 1 163 ? -4.850 15.027 4.057 1.00 82.62 163 ALA A C 1
ATOM 1252 O O . ALA A 1 163 ? -5.873 15.036 4.744 1.00 82.62 163 ALA A O 1
ATOM 1253 N N . LEU A 1 164 ? -4.510 13.972 3.308 1.00 82.12 164 LEU A N 1
ATOM 1254 C CA . LEU A 1 164 ? -5.270 12.715 3.272 1.00 82.12 164 LEU A CA 1
ATOM 1255 C C . LEU A 1 164 ? -5.364 12.078 4.664 1.00 82.12 164 LEU A C 1
ATOM 1257 O O . LEU A 1 164 ? -6.451 11.684 5.093 1.00 82.12 164 LEU A O 1
ATOM 1261 N N . MET A 1 165 ? -4.251 12.049 5.405 1.00 83.00 165 MET A N 1
ATOM 1262 C CA . MET A 1 165 ? -4.220 11.569 6.789 1.00 83.00 165 MET A CA 1
ATOM 1263 C C . MET A 1 165 ? -5.134 12.387 7.705 1.00 83.00 165 MET A C 1
ATOM 1265 O O . MET A 1 165 ? -5.932 11.818 8.454 1.00 83.00 165 MET A O 1
ATOM 1269 N N . ALA A 1 166 ? -5.068 13.717 7.624 1.00 79.56 166 ALA A N 1
ATOM 1270 C CA . ALA A 1 166 ? -5.908 14.603 8.423 1.00 79.56 166 ALA A CA 1
ATOM 1271 C C . ALA A 1 166 ? -7.401 14.418 8.107 1.00 79.56 166 ALA A C 1
ATOM 1273 O O . ALA A 1 166 ? -8.212 14.304 9.027 1.00 79.56 166 ALA A O 1
ATOM 1274 N N . MET A 1 167 ? -7.767 14.320 6.825 1.00 83.25 167 MET A N 1
ATOM 1275 C CA . MET A 1 167 ? -9.151 14.079 6.405 1.00 83.25 167 MET A CA 1
ATOM 1276 C C . MET A 1 167 ? -9.687 12.747 6.933 1.00 83.25 167 MET A C 1
ATOM 1278 O O . MET A 1 167 ? -10.815 12.703 7.422 1.00 83.25 167 MET A O 1
ATOM 1282 N N . TRP A 1 168 ? -8.883 11.680 6.907 1.00 82.75 168 TRP A N 1
ATOM 1283 C CA . TRP A 1 168 ? -9.273 10.386 7.473 1.00 82.75 168 TRP A CA 1
ATOM 1284 C C . TRP A 1 168 ? -9.539 10.464 8.978 1.00 82.75 168 TRP A C 1
ATOM 1286 O O . TRP A 1 168 ? -10.554 9.954 9.464 1.00 82.75 168 TRP A O 1
ATOM 1296 N N . VAL A 1 169 ? -8.648 11.132 9.718 1.00 77.44 169 VAL A N 1
ATOM 1297 C CA . VAL A 1 169 ? -8.796 11.341 11.163 1.00 77.44 169 VAL A CA 1
ATOM 1298 C C . VAL A 1 169 ? -10.057 12.152 11.460 1.00 77.44 169 VAL A C 1
ATOM 1300 O O . VAL A 1 169 ? -10.831 11.763 12.332 1.00 77.44 169 VAL A O 1
ATOM 1303 N N . ILE A 1 170 ? -10.312 13.233 10.717 1.00 78.06 170 ILE A N 1
ATOM 1304 C CA . ILE A 1 170 ? -11.512 14.067 10.880 1.00 78.06 170 ILE A CA 1
ATOM 1305 C C . ILE A 1 170 ? -12.780 13.265 10.568 1.00 78.06 170 ILE A C 1
ATOM 1307 O O . ILE A 1 170 ? -13.716 13.283 11.365 1.00 78.06 170 ILE A O 1
ATOM 1311 N N . ALA A 1 171 ? -12.811 12.520 9.461 1.00 77.31 171 ALA A N 1
ATOM 1312 C CA . ALA A 1 171 ? -13.972 11.725 9.063 1.00 77.31 171 ALA A CA 1
ATOM 1313 C C . ALA A 1 171 ? -14.311 10.635 10.095 1.00 77.31 171 ALA A C 1
ATOM 1315 O O . ALA A 1 171 ? -15.484 10.390 10.394 1.00 77.31 171 ALA A O 1
ATOM 1316 N N . ASN A 1 172 ? -13.293 10.003 10.686 1.00 72.25 172 ASN A N 1
ATOM 1317 C CA . ASN A 1 172 ? -13.504 8.934 11.658 1.00 72.25 172 ASN A CA 1
ATOM 1318 C C . ASN A 1 172 ? -13.746 9.437 13.082 1.00 72.25 172 ASN A C 1
ATOM 1320 O O . ASN A 1 172 ? -14.581 8.851 13.767 1.00 72.25 172 ASN A O 1
ATOM 1324 N N . ASN A 1 173 ? -13.108 10.530 13.510 1.00 68.75 173 ASN A N 1
ATOM 1325 C CA . ASN A 1 173 ? -13.302 11.093 14.851 1.00 68.75 173 ASN A CA 1
ATOM 1326 C C . ASN A 1 173 ? -14.524 12.017 14.941 1.00 68.75 173 ASN A C 1
ATOM 1328 O O . ASN A 1 173 ? -15.200 12.018 15.964 1.00 68.75 173 ASN A O 1
ATOM 1332 N N . GLY A 1 174 ? -14.868 12.743 13.873 1.00 59.88 174 GLY A N 1
ATOM 1333 C CA . GLY A 1 174 ? -16.087 13.561 13.807 1.00 59.88 174 GLY A CA 1
ATOM 1334 C C . GLY A 1 174 ? -17.378 12.734 13.829 1.00 59.88 174 GLY A C 1
ATOM 1335 O O . GLY A 1 174 ? -18.442 13.253 14.155 1.00 59.88 174 GLY A O 1
ATOM 1336 N N . SER A 1 175 ? -17.277 11.433 13.539 1.00 51.06 175 SER A N 1
ATOM 1337 C CA . SER A 1 175 ? -18.381 10.469 13.624 1.00 51.06 175 SER A CA 1
ATOM 1338 C C . SER A 1 175 ? -18.543 9.846 15.017 1.00 51.06 175 SER A C 1
ATOM 1340 O O . SER A 1 175 ? -19.548 9.181 15.277 1.00 51.06 175 SER A O 1
ATOM 1342 N N . VAL A 1 176 ? -17.577 10.032 15.924 1.00 50.34 176 VAL A N 1
ATOM 1343 C CA . VAL A 1 176 ? -17.696 9.586 17.316 1.00 50.34 176 VAL A CA 1
ATOM 1344 C C . VAL A 1 176 ? -18.408 10.694 18.080 1.00 50.34 176 VAL A C 1
ATOM 1346 O O . VAL A 1 176 ? -17.787 11.500 18.770 1.00 50.34 176 VAL A O 1
ATOM 1349 N N . ALA A 1 177 ? -19.733 10.766 17.933 1.00 50.06 177 ALA A N 1
ATOM 1350 C CA . ALA A 1 177 ? -20.535 11.537 18.874 1.00 50.06 177 ALA A CA 1
ATOM 1351 C C . ALA A 1 177 ? -20.117 11.109 20.295 1.00 50.06 177 ALA A C 1
ATOM 1353 O O . ALA A 1 177 ? -19.991 9.899 20.532 1.00 50.06 177 ALA A O 1
ATOM 1354 N N . PRO A 1 178 ? -19.843 12.052 21.219 1.00 55.19 178 PRO A N 1
ATOM 1355 C CA . PRO A 1 178 ? -19.470 11.700 22.579 1.00 55.19 178 PRO A CA 1
ATOM 1356 C C . PRO A 1 178 ? -20.510 10.718 23.102 1.00 55.19 178 PRO A C 1
ATOM 1358 O O . PRO A 1 178 ? -21.711 10.979 22.995 1.00 55.19 178 PRO A O 1
ATOM 1361 N N . CYS A 1 179 ? -20.040 9.562 23.579 1.00 49.62 179 CYS A N 1
ATOM 1362 C CA . CYS A 1 179 ? -20.906 8.518 24.107 1.00 49.62 179 CYS A CA 1
ATOM 1363 C C . CYS A 1 179 ? -21.907 9.198 25.053 1.00 49.62 179 CYS A C 1
ATOM 1365 O O . CYS A 1 179 ? -21.451 9.928 25.946 1.00 49.62 179 CYS A O 1
ATOM 1367 N N . PRO A 1 180 ? -23.233 9.072 24.828 1.00 57.94 180 PRO A N 1
ATOM 1368 C CA . PRO A 1 180 ? -24.202 9.723 25.689 1.00 57.94 180 PRO A CA 1
ATOM 1369 C C . PRO A 1 180 ? -23.855 9.336 27.119 1.00 57.94 180 PRO A C 1
ATOM 1371 O O . PRO A 1 180 ? -23.622 8.160 27.411 1.00 57.94 180 PRO A O 1
ATOM 1374 N N . SER A 1 181 ? -23.709 10.353 27.970 1.00 65.00 181 SER A N 1
ATOM 1375 C CA . SER A 1 181 ? -23.304 10.166 29.360 1.00 65.00 181 SER A CA 1
ATOM 1376 C C . SER A 1 181 ? -24.130 9.031 29.969 1.00 65.00 181 SER A C 1
ATOM 1378 O O . SER A 1 181 ? -25.327 8.944 29.666 1.00 65.00 181 SER A O 1
ATOM 1380 N N . PRO A 1 182 ? -23.508 8.136 30.765 1.00 69.06 182 PRO A N 1
ATOM 1381 C CA . PRO A 1 182 ? -24.185 6.959 31.289 1.00 69.06 182 PRO A CA 1
ATOM 1382 C C . PRO A 1 182 ? -25.529 7.389 31.860 1.00 69.06 182 PRO A C 1
ATOM 1384 O O . PRO A 1 182 ? -25.588 8.332 32.656 1.00 69.06 182 PRO A O 1
ATOM 1387 N N . ILE A 1 183 ? -26.599 6.747 31.374 1.00 70.12 183 ILE A N 1
ATOM 1388 C CA . ILE A 1 183 ? -27.975 7.028 31.783 1.00 70.12 183 ILE A CA 1
ATOM 1389 C C . ILE A 1 183 ? -27.956 7.116 33.304 1.00 70.12 183 ILE A C 1
ATOM 1391 O O . ILE A 1 183 ? -27.623 6.136 33.971 1.00 70.12 183 ILE A O 1
ATOM 1395 N N . LYS A 1 184 ? -28.250 8.302 33.856 1.00 71.50 184 LYS A N 1
ATOM 1396 C CA . LYS A 1 184 ? -28.373 8.477 35.304 1.00 71.50 184 LYS A CA 1
ATOM 1397 C C . LYS A 1 184 ? -29.499 7.558 35.755 1.00 71.50 184 LYS A C 1
ATOM 1399 O O . LYS A 1 184 ? -30.671 7.916 35.644 1.00 71.50 184 LYS A O 1
ATOM 1404 N N . VAL A 1 185 ? -29.148 6.365 36.228 1.00 69.25 185 VAL A N 1
ATOM 1405 C CA . VAL A 1 185 ? -30.095 5.450 36.851 1.00 69.25 185 VAL A CA 1
ATOM 1406 C C . VAL A 1 185 ? -30.630 6.204 38.058 1.00 69.25 185 VAL A C 1
ATOM 1408 O O . VAL A 1 185 ? -29.897 6.463 39.014 1.00 69.25 185 VAL A O 1
ATOM 1411 N N . LYS A 1 186 ? -31.888 6.656 37.986 1.00 72.50 186 LYS A N 1
ATOM 1412 C CA . LYS A 1 186 ? -32.559 7.231 39.149 1.00 72.50 186 LYS A CA 1
ATOM 1413 C C . LYS A 1 186 ? -32.495 6.170 40.239 1.00 72.50 186 LYS A C 1
ATOM 1415 O O . LYS A 1 186 ? -33.060 5.095 40.073 1.00 72.50 186 LYS A O 1
ATOM 1420 N N . SER A 1 187 ? -31.784 6.478 41.321 1.00 73.62 187 SER A N 1
ATOM 1421 C CA . SER A 1 187 ? -31.795 5.691 42.550 1.00 73.62 187 SER A CA 1
ATOM 1422 C C . SER A 1 187 ? -33.252 5.417 42.924 1.00 73.62 187 SER A C 1
ATOM 1424 O O . SER A 1 187 ? -33.994 6.329 43.298 1.00 73.62 187 SER A O 1
ATOM 1426 N N . ILE A 1 188 ? -33.679 4.165 42.758 1.00 73.25 188 ILE A N 1
ATOM 1427 C CA . ILE A 1 188 ? -34.950 3.697 43.291 1.00 73.25 188 ILE A CA 1
ATOM 1428 C C . ILE A 1 188 ? -34.713 3.580 44.792 1.00 73.25 188 ILE A C 1
ATOM 1430 O O . ILE A 1 188 ? -34.075 2.640 45.259 1.00 73.25 188 ILE A O 1
ATOM 1434 N N . LYS A 1 189 ? -35.171 4.578 45.552 1.00 70.06 189 LYS A N 1
ATOM 1435 C CA . LYS A 1 189 ? -35.238 4.469 47.008 1.00 70.06 189 LYS A CA 1
ATOM 1436 C C . LYS A 1 189 ? -36.204 3.329 47.325 1.00 70.06 189 LYS A C 1
ATOM 1438 O O . LYS A 1 189 ? -37.401 3.465 47.068 1.00 70.06 189 LYS A O 1
ATOM 1443 N N . SER A 1 190 ? -35.699 2.216 47.851 1.00 70.25 190 SER A N 1
ATOM 1444 C CA . SER A 1 190 ? -36.566 1.202 48.436 1.00 70.25 190 SER A CA 1
ATOM 1445 C C . SER A 1 190 ? -37.291 1.842 49.620 1.00 70.25 190 SER A C 1
ATOM 1447 O O . SER A 1 190 ? -36.675 2.404 50.527 1.00 70.25 190 SER A O 1
ATOM 1449 N N . LYS A 1 191 ? -38.624 1.827 49.589 1.00 66.00 191 LYS A N 1
ATOM 1450 C CA . LYS A 1 191 ? -39.406 2.051 50.802 1.00 66.00 191 LYS A CA 1
ATOM 1451 C C . LYS A 1 191 ? -39.299 0.763 51.609 1.00 66.00 191 LYS A C 1
ATOM 1453 O O . LYS A 1 191 ? -39.831 -0.256 51.179 1.00 66.00 191 LYS A O 1
ATOM 1458 N N . ALA A 1 192 ? -38.563 0.805 52.715 1.00 69.56 192 ALA A N 1
ATOM 1459 C CA . ALA A 1 192 ? -38.675 -0.222 53.739 1.00 69.56 192 ALA A CA 1
ATOM 1460 C C . ALA A 1 192 ? -40.107 -0.164 54.295 1.00 69.56 192 ALA A C 1
ATOM 1462 O O . ALA A 1 192 ? -40.580 0.922 54.643 1.00 69.56 192 ALA A O 1
ATOM 1463 N N . ALA A 1 193 ? -40.791 -1.306 54.256 1.00 72.00 193 ALA A N 1
ATOM 1464 C CA . ALA A 1 193 ? -42.084 -1.533 54.891 1.00 72.00 193 ALA A CA 1
ATOM 1465 C C . ALA A 1 193 ? -41.870 -2.038 56.320 1.00 72.00 193 ALA A C 1
ATOM 1467 O O . ALA A 1 193 ? -40.855 -2.743 56.529 1.00 72.00 193 ALA A O 1
#

Sequence (193 aa):
MSPDLAIAYALMCIAQNFGSEIVAILHGDEAKAAAMTGNNDVDPNAPLEDLCLAYESHHFSGLSNSLHAAGICLSILSFLSAITNIGSVGRLRNLAWVPPLYYLSAWAGHFFIQKDIPAVFSYGMSFRGWYAGEYCSMRAFFGWGDRGFVTLAEPWQFMATVALMAMWVIANNGSVAPCPSPIKVKSIKSKAA

Secondary structure (DSSP, 8-state):
--HHHHHHHHHHHHHHH-HHHHHHHHH-HHHHHHHHHGGGS--TTS-HHHHHHHHHHH---HHHHHHHHHHHHHHHHHHHHHHHSTTSHHHHHHHHHHHHHHHHHHHHIIIIII-S--GGGTTTTSHHHHHHHHHHHHHHHHT--TT----SS-HHHHHHHHHHHHHHHHHHHTT-PPPPPP-----------

InterPro domains:
  IPR009305 2-hydroxy-palmitic acid dioxygenase Mpo1-like [PF06127] (49-123)

pLDDT: mean 79.84, std 11.61, range [49.28, 96.5]